Protein AF-X1MVY8-F1 (afdb_monomer_lite)

Radius of gyration: 21.18 Å; chains: 1; bounding box: 56×49×70 Å

Organism: NCBI:txid412755

pLDDT: mean 94.76, std 4.8, range [63.28, 98.88]

Structure (mmCIF, N/CA/C/O backbone):
data_AF-X1MVY8-F1
#
_entry.id   AF-X1MVY8-F1
#
loop_
_atom_site.group_PDB
_atom_site.id
_atom_site.type_symbol
_atom_site.label_atom_id
_atom_site.label_alt_id
_atom_site.label_comp_id
_atom_site.label_asym_id
_atom_site.label_entity_id
_atom_site.label_seq_id
_atom_site.pdbx_PDB_ins_code
_atom_site.Cartn_x
_atom_site.Cartn_y
_atom_site.Cartn_z
_atom_site.occupancy
_atom_site.B_iso_or_equiv
_atom_site.auth_seq_id
_atom_site.auth_comp_id
_atom_site.auth_asym_id
_atom_site.auth_atom_id
_atom_site.pdbx_PDB_model_num
ATOM 1 N N . MET A 1 1 ? 39.288 1.120 -44.118 1.00 63.28 1 MET A N 1
ATOM 2 C CA . MET A 1 1 ? 38.923 2.383 -43.425 1.00 63.28 1 MET A CA 1
ATOM 3 C C . MET A 1 1 ? 37.423 2.480 -43.155 1.00 63.28 1 MET A C 1
ATOM 5 O O . MET A 1 1 ? 37.073 2.696 -42.005 1.00 63.28 1 MET A O 1
ATOM 9 N N . ALA A 1 2 ? 36.549 2.245 -44.143 1.00 68.19 2 ALA A N 1
ATOM 10 C CA . ALA A 1 2 ? 35.089 2.309 -43.969 1.00 68.19 2 ALA A CA 1
ATOM 11 C C . ALA A 1 2 ? 34.528 1.384 -42.864 1.00 68.19 2 ALA A C 1
ATOM 13 O O . ALA A 1 2 ? 33.697 1.810 -42.072 1.00 68.19 2 ALA A O 1
ATOM 14 N N . GLU A 1 3 ? 35.033 0.155 -42.748 1.00 79.44 3 GLU A N 1
ATOM 15 C CA . GLU A 1 3 ? 34.597 -0.810 -41.724 1.00 79.44 3 GLU A CA 1
ATOM 16 C C . GLU A 1 3 ? 34.893 -0.341 -40.286 1.00 79.44 3 GLU A C 1
ATOM 18 O O . GLU A 1 3 ? 34.029 -0.411 -39.416 1.00 79.44 3 GLU A O 1
ATOM 23 N N . LYS A 1 4 ? 36.078 0.242 -40.047 1.00 82.25 4 LYS A N 1
ATOM 24 C CA . LYS A 1 4 ? 36.449 0.810 -38.737 1.00 82.25 4 LYS A CA 1
ATOM 25 C C . LYS A 1 4 ? 35.546 1.985 -38.343 1.00 82.25 4 LYS A C 1
ATOM 27 O O . LYS A 1 4 ? 35.210 2.125 -37.171 1.00 82.25 4 LYS A O 1
ATOM 32 N N . GLU A 1 5 ? 35.119 2.794 -39.312 1.00 87.50 5 GLU A N 1
ATOM 33 C CA . GLU A 1 5 ? 34.178 3.897 -39.083 1.00 87.50 5 GLU A CA 1
ATOM 34 C C . GLU A 1 5 ? 32.761 3.403 -38.766 1.00 87.50 5 GLU A C 1
ATOM 36 O O . GLU A 1 5 ? 32.104 3.954 -37.883 1.00 87.50 5 GLU A O 1
ATOM 41 N N . VAL A 1 6 ? 32.293 2.340 -39.427 1.00 93.31 6 VAL A N 1
ATOM 42 C CA . VAL A 1 6 ? 30.998 1.712 -39.110 1.00 93.31 6 VAL A CA 1
ATOM 43 C C . VAL A 1 6 ? 31.013 1.123 -37.700 1.00 93.31 6 VAL A C 1
ATOM 45 O O . VAL A 1 6 ? 30.098 1.393 -36.923 1.00 93.31 6 VAL A O 1
ATOM 48 N N . VAL A 1 7 ? 32.073 0.399 -37.327 1.00 94.56 7 VAL A N 1
ATOM 49 C CA . VAL A 1 7 ? 3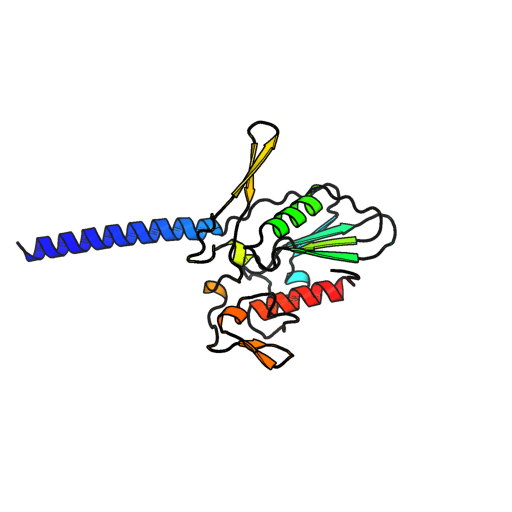2.232 -0.154 -35.971 1.00 94.56 7 VAL A CA 1
ATOM 50 C C . VAL A 1 7 ? 32.267 0.960 -34.923 1.00 94.56 7 VAL A C 1
ATOM 52 O O . VAL A 1 7 ? 31.547 0.888 -33.930 1.00 94.56 7 VAL A O 1
ATOM 55 N N . LYS A 1 8 ? 33.031 2.034 -35.159 1.00 95.31 8 LYS A N 1
ATOM 56 C CA . LYS A 1 8 ? 33.086 3.197 -34.260 1.00 95.31 8 LYS A CA 1
ATOM 57 C C . LYS A 1 8 ? 31.709 3.839 -34.068 1.00 95.31 8 LYS A C 1
ATOM 59 O O . LYS A 1 8 ? 31.321 4.112 -32.935 1.00 95.31 8 LYS A O 1
ATOM 64 N N . LYS A 1 9 ? 30.949 4.046 -35.150 1.00 95.94 9 LYS A N 1
ATOM 65 C CA . LYS A 1 9 ? 29.572 4.567 -35.083 1.00 95.94 9 LYS A CA 1
ATOM 66 C C . LYS A 1 9 ? 28.638 3.622 -34.327 1.00 95.94 9 LYS A C 1
ATOM 68 O O . LYS A 1 9 ? 27.846 4.092 -33.516 1.00 95.94 9 LYS A O 1
ATOM 73 N N . GLY A 1 10 ? 28.765 2.313 -34.544 1.00 97.62 10 GLY A N 1
ATOM 74 C CA . GLY A 1 10 ? 28.008 1.292 -33.818 1.00 97.62 10 GLY A CA 1
ATOM 75 C C . GLY A 1 10 ? 28.281 1.320 -32.313 1.00 97.62 10 GLY A C 1
ATOM 76 O O . GLY A 1 10 ? 27.343 1.321 -31.521 1.00 97.62 10 GLY A O 1
ATOM 77 N N . ILE A 1 11 ? 29.550 1.437 -31.913 1.00 97.75 11 ILE A N 1
ATOM 78 C CA . ILE A 1 11 ? 29.942 1.573 -30.502 1.00 97.75 11 ILE A CA 1
ATOM 79 C C . ILE A 1 11 ? 29.355 2.853 -29.899 1.00 97.75 11 ILE A C 1
ATOM 81 O O . ILE A 1 11 ? 28.779 2.802 -28.817 1.00 97.75 11 ILE A O 1
ATOM 85 N N . ILE A 1 12 ? 29.449 3.990 -30.596 1.00 97.94 12 ILE A N 1
ATOM 86 C CA . ILE A 1 12 ? 28.874 5.258 -30.119 1.00 97.94 12 ILE A CA 1
ATOM 87 C C . ILE A 1 12 ? 27.358 5.127 -29.929 1.00 97.94 12 ILE A C 1
ATOM 89 O O . ILE A 1 12 ? 26.843 5.509 -28.880 1.00 97.94 12 ILE A O 1
ATOM 93 N N . ALA A 1 13 ? 26.646 4.554 -30.903 1.00 97.94 13 ALA A N 1
ATOM 94 C CA . ALA A 1 13 ? 25.205 4.337 -30.804 1.00 97.94 13 ALA A CA 1
ATOM 95 C C . ALA A 1 13 ? 24.845 3.433 -29.614 1.00 97.94 13 ALA A C 1
ATOM 97 O O . ALA A 1 13 ? 23.948 3.766 -28.843 1.00 97.94 13 ALA A O 1
ATOM 98 N N . LEU A 1 14 ? 25.584 2.337 -29.414 1.00 98.06 14 LEU A N 1
ATOM 99 C CA . LEU A 1 14 ? 25.395 1.442 -28.274 1.00 98.06 14 LEU A CA 1
ATOM 100 C C . LEU A 1 14 ? 25.618 2.165 -26.939 1.00 98.06 14 LEU A C 1
ATOM 102 O O . LEU A 1 14 ? 24.797 2.036 -26.036 1.00 98.06 14 LEU A O 1
ATOM 106 N N . VAL A 1 15 ? 26.685 2.958 -26.818 1.00 98.25 15 VAL A N 1
ATOM 107 C CA . VAL A 1 15 ? 26.972 3.740 -25.604 1.00 98.25 15 VAL A CA 1
ATOM 108 C C . VAL A 1 15 ? 25.843 4.728 -25.306 1.00 98.25 15 VAL A C 1
ATOM 110 O O . VAL A 1 15 ? 25.414 4.827 -24.158 1.00 98.25 15 VAL A O 1
ATOM 113 N N . ILE A 1 16 ? 25.318 5.417 -26.323 1.00 98.25 16 ILE A N 1
ATOM 114 C CA . ILE A 1 16 ? 24.187 6.343 -26.161 1.00 98.25 16 ILE A CA 1
ATOM 115 C C . ILE A 1 16 ? 22.939 5.594 -25.682 1.00 98.25 16 ILE A C 1
ATOM 117 O O . ILE A 1 16 ? 22.298 6.022 -24.723 1.00 98.25 16 ILE A O 1
ATOM 121 N N . VAL A 1 17 ? 22.611 4.457 -26.301 1.00 98.25 17 VAL A N 1
ATOM 122 C CA . VAL A 1 17 ? 21.457 3.637 -25.905 1.00 98.25 17 VAL A CA 1
ATOM 123 C C . VAL A 1 17 ? 21.602 3.150 -24.462 1.00 98.25 17 VAL A C 1
ATOM 125 O O . VAL A 1 17 ? 20.671 3.296 -23.672 1.00 98.25 17 VAL A O 1
ATOM 128 N N . LEU A 1 18 ? 22.777 2.642 -24.080 1.00 98.19 18 LEU A N 1
ATOM 129 C CA . LEU A 1 18 ? 23.049 2.198 -22.712 1.00 98.19 18 LEU A CA 1
ATOM 130 C C . LEU A 1 18 ? 22.953 3.347 -21.704 1.00 98.19 18 LEU A C 1
ATOM 132 O O . LEU A 1 18 ? 22.413 3.152 -20.614 1.00 98.19 18 LEU A O 1
ATOM 136 N N . ALA A 1 19 ? 23.420 4.546 -22.059 1.00 97.69 19 ALA A N 1
ATOM 137 C CA . ALA A 1 19 ? 23.293 5.726 -21.211 1.00 97.69 19 ALA A CA 1
ATOM 138 C C . ALA A 1 19 ? 21.819 6.106 -20.991 1.00 97.69 19 ALA A C 1
ATOM 140 O O . ALA A 1 19 ? 21.405 6.321 -19.851 1.00 97.69 19 ALA A O 1
ATOM 141 N N . ILE A 1 20 ? 21.006 6.113 -22.053 1.00 97.56 20 ILE A N 1
ATOM 142 C CA . ILE A 1 20 ? 19.566 6.399 -21.968 1.00 97.56 20 ILE A CA 1
ATOM 143 C C . ILE A 1 20 ? 18.853 5.350 -21.106 1.00 97.56 20 ILE A C 1
ATOM 145 O O . ILE A 1 20 ? 18.106 5.716 -20.197 1.00 97.56 20 ILE A O 1
ATOM 149 N N . ILE A 1 21 ? 19.116 4.057 -21.333 1.00 96.94 21 ILE A N 1
ATOM 150 C CA . ILE A 1 21 ? 18.524 2.961 -20.547 1.00 96.94 21 ILE A CA 1
ATOM 151 C C . ILE A 1 21 ? 18.915 3.083 -19.073 1.00 96.94 21 ILE A C 1
ATOM 153 O O . ILE A 1 21 ? 18.067 2.923 -18.196 1.00 96.94 21 ILE A O 1
ATOM 157 N N . SER A 1 22 ? 20.177 3.404 -18.787 1.00 96.50 22 SER A N 1
ATOM 158 C CA . SER A 1 22 ? 20.671 3.555 -17.416 1.00 96.50 22 SER A CA 1
ATOM 159 C C . SER A 1 22 ? 19.986 4.721 -16.699 1.00 96.50 22 SER A C 1
ATOM 161 O O . SER A 1 22 ? 19.504 4.557 -15.579 1.00 96.50 22 SER A O 1
ATOM 163 N N . LEU A 1 23 ? 19.866 5.879 -17.356 1.00 95.50 23 LEU A N 1
ATOM 164 C CA . LEU A 1 23 ? 19.167 7.046 -16.809 1.00 95.50 23 LEU A CA 1
ATOM 165 C C . LEU A 1 23 ? 17.679 6.760 -16.565 1.00 95.50 23 LEU A C 1
ATOM 167 O O . LEU A 1 23 ? 17.164 7.065 -15.486 1.00 95.50 23 LEU A O 1
ATOM 171 N N . ALA A 1 24 ? 17.005 6.125 -17.527 1.00 91.50 24 ALA A N 1
ATOM 172 C CA . ALA A 1 24 ? 15.607 5.725 -17.393 1.00 91.50 24 ALA A CA 1
ATOM 173 C C . ALA A 1 24 ? 15.411 4.718 -16.247 1.00 91.50 24 ALA A C 1
ATOM 175 O O . ALA A 1 24 ? 14.478 4.855 -15.457 1.00 91.50 24 ALA A O 1
ATOM 176 N N . SER A 1 25 ? 16.330 3.760 -16.099 1.00 91.75 25 SER A N 1
ATOM 177 C CA . SER A 1 25 ? 16.299 2.758 -15.027 1.00 91.75 25 SER A CA 1
ATOM 178 C C . SER A 1 25 ? 16.479 3.397 -13.653 1.00 91.75 25 SER A C 1
ATOM 180 O O . SER A 1 25 ? 15.713 3.106 -12.740 1.00 91.75 25 SER A O 1
ATOM 182 N N . VAL A 1 26 ? 17.436 4.319 -13.495 1.00 93.25 26 VAL A N 1
ATOM 183 C CA . VAL A 1 26 ? 17.618 5.065 -12.237 1.00 93.25 26 VAL A CA 1
ATOM 184 C C . VAL A 1 26 ? 16.368 5.877 -11.904 1.00 93.25 26 VAL A C 1
ATOM 186 O O . VAL A 1 26 ? 15.923 5.884 -10.756 1.00 93.25 26 VAL A O 1
ATOM 189 N N . TYR A 1 27 ? 15.774 6.541 -12.896 1.00 88.94 27 TYR A N 1
ATOM 190 C CA . TYR A 1 27 ? 14.543 7.302 -12.707 1.00 88.94 27 TYR A CA 1
ATOM 191 C C . TYR A 1 27 ? 13.368 6.411 -12.280 1.00 88.94 27 TYR A C 1
ATOM 193 O O . TYR A 1 27 ? 12.656 6.752 -11.335 1.00 88.94 27 TYR A O 1
ATOM 201 N N . PHE A 1 28 ? 13.205 5.251 -12.919 1.00 88.38 28 PHE A N 1
ATOM 202 C CA . PHE A 1 28 ? 12.196 4.256 -12.564 1.00 88.38 28 PHE A CA 1
ATOM 203 C C . PHE A 1 28 ? 12.416 3.697 -11.152 1.00 88.38 28 PHE A C 1
ATOM 205 O O . PHE A 1 28 ? 11.506 3.715 -10.331 1.00 88.38 28 PHE A O 1
ATOM 212 N N . LEU A 1 29 ? 13.641 3.297 -10.801 1.00 90.31 29 LEU A N 1
ATOM 213 C CA . LEU A 1 29 ? 13.959 2.788 -9.462 1.00 90.31 29 LEU A CA 1
ATOM 214 C C . LEU A 1 29 ? 13.732 3.836 -8.368 1.00 90.31 29 LEU A C 1
ATOM 216 O O . LEU A 1 29 ? 13.266 3.502 -7.281 1.00 90.31 29 LEU A O 1
ATOM 220 N N . ARG A 1 30 ? 13.982 5.118 -8.658 1.00 91.25 30 ARG A N 1
ATOM 221 C CA . ARG A 1 30 ? 13.651 6.216 -7.740 1.00 91.25 30 ARG A CA 1
ATOM 222 C C . ARG A 1 30 ? 12.157 6.339 -7.483 1.00 91.25 30 ARG A C 1
ATOM 224 O O . ARG A 1 30 ? 11.799 6.979 -6.495 1.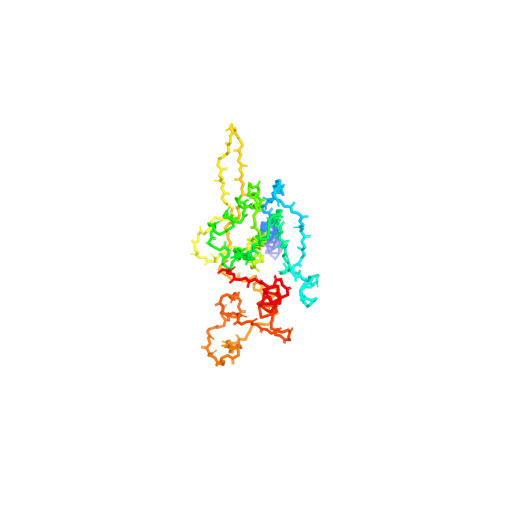00 91.25 30 ARG A O 1
ATOM 231 N N . GLN A 1 31 ? 11.276 5.769 -8.309 1.00 89.75 31 GLN A N 1
ATOM 232 C CA . GLN A 1 31 ? 9.836 5.746 -8.037 1.00 89.75 31 GLN A CA 1
ATOM 233 C C . GLN A 1 31 ? 9.478 4.905 -6.806 1.00 89.75 31 GLN A C 1
ATOM 235 O O . GLN A 1 31 ? 8.526 5.246 -6.115 1.00 89.75 31 GLN A O 1
ATOM 240 N N . ARG A 1 32 ? 10.330 3.939 -6.438 1.00 91.06 32 ARG A N 1
ATOM 241 C CA . ARG A 1 32 ? 10.190 3.107 -5.230 1.00 91.06 32 ARG A CA 1
ATOM 242 C C . ARG A 1 32 ? 10.392 3.856 -3.919 1.00 91.06 32 ARG A C 1
ATOM 244 O O . ARG A 1 32 ? 10.056 3.350 -2.860 1.00 91.06 32 ARG A O 1
ATOM 251 N N . ILE A 1 33 ? 10.955 5.065 -3.974 1.00 92.75 33 ILE A N 1
ATOM 252 C CA . ILE A 1 33 ? 11.070 5.911 -2.788 1.00 92.75 33 ILE A CA 1
ATOM 253 C C . ILE A 1 33 ? 9.668 6.382 -2.416 1.00 92.75 33 ILE A C 1
ATOM 255 O O . ILE A 1 33 ? 9.024 7.111 -3.187 1.00 92.75 33 ILE A O 1
ATOM 259 N N . GLU A 1 34 ? 9.242 5.965 -1.235 1.00 92.81 34 GLU A N 1
ATOM 260 C CA . GLU A 1 34 ? 7.955 6.274 -0.638 1.00 92.81 34 GLU A CA 1
ATOM 261 C C . GLU A 1 34 ? 7.920 7.696 -0.077 1.00 92.81 34 GLU A C 1
ATOM 263 O O . GLU A 1 34 ? 8.910 8.202 0.453 1.00 92.81 34 GLU A O 1
ATOM 268 N N . ALA A 1 35 ? 6.763 8.348 -0.200 1.00 91.50 35 ALA A N 1
ATOM 269 C CA . ALA A 1 35 ? 6.527 9.617 0.476 1.00 91.50 35 ALA A CA 1
ATOM 270 C C . ALA A 1 35 ? 6.418 9.363 1.989 1.00 91.50 35 ALA A C 1
ATOM 272 O O . ALA A 1 35 ? 5.656 8.474 2.373 1.00 91.50 35 ALA A O 1
ATOM 273 N N . PRO A 1 36 ? 7.145 10.103 2.842 1.00 91.12 36 PRO A N 1
ATOM 274 C CA . PRO A 1 36 ? 7.157 9.840 4.275 1.00 91.12 36 PRO A CA 1
ATOM 275 C C . PRO A 1 36 ? 5.769 10.049 4.887 1.00 91.12 36 PRO A C 1
ATOM 277 O O . PRO A 1 36 ? 5.065 10.997 4.527 1.00 91.12 36 PRO A O 1
ATOM 280 N N . ILE A 1 37 ? 5.411 9.171 5.823 1.00 96.44 37 ILE A N 1
ATOM 281 C CA . ILE A 1 37 ? 4.249 9.290 6.708 1.00 96.44 37 ILE A CA 1
ATOM 282 C C . ILE A 1 37 ? 4.811 9.381 8.123 1.00 96.44 37 ILE A C 1
ATOM 284 O O . ILE A 1 37 ? 5.580 8.510 8.531 1.00 96.44 37 ILE A O 1
ATOM 288 N N . VAL A 1 38 ? 4.488 10.455 8.835 1.00 95.94 38 VAL A N 1
ATOM 289 C CA . VAL A 1 38 ? 4.935 10.661 10.215 1.00 95.94 38 VAL A CA 1
ATOM 290 C C . VAL A 1 38 ? 3.909 10.032 11.155 1.00 95.94 38 VAL A C 1
ATOM 292 O O . VAL A 1 38 ? 2.710 10.126 10.926 1.00 95.94 38 VAL A O 1
ATOM 295 N N . SER A 1 39 ? 4.350 9.362 12.214 1.00 97.81 39 SER A N 1
ATOM 296 C CA . SER A 1 39 ? 3.416 8.859 13.224 1.00 97.81 39 SER A CA 1
ATOM 297 C C . SER A 1 39 ? 2.927 10.018 14.086 1.00 97.81 39 SER A C 1
ATOM 299 O O . SER A 1 39 ? 3.730 10.657 14.768 1.00 97.81 39 SER A O 1
ATOM 301 N N . GLY A 1 40 ? 1.626 10.295 14.036 1.00 98.00 40 GLY A N 1
ATOM 302 C CA . GLY A 1 40 ? 0.981 11.290 14.883 1.00 98.00 40 GLY A CA 1
ATOM 303 C C . GLY A 1 40 ? 0.823 10.834 16.336 1.00 98.00 40 GLY A C 1
ATOM 304 O O . GLY A 1 40 ? 1.067 9.668 16.657 1.00 98.00 40 GLY A O 1
ATOM 305 N N . PRO A 1 41 ? 0.362 11.730 17.226 1.00 97.62 41 PRO A N 1
ATOM 306 C CA . PRO A 1 41 ? 0.208 11.439 18.653 1.00 97.62 41 PRO A CA 1
ATOM 307 C C . PRO A 1 41 ? -0.826 10.345 18.959 1.00 97.62 41 PRO A C 1
ATOM 309 O O . PRO A 1 41 ? -0.748 9.728 20.015 1.00 97.62 41 PRO A O 1
ATOM 312 N N . GLY A 1 42 ? -1.787 10.097 18.063 1.00 98.19 42 GLY A N 1
ATOM 313 C CA . GLY A 1 42 ? -2.784 9.038 18.232 1.00 98.19 42 GLY A CA 1
ATOM 314 C C . GLY A 1 42 ? -2.331 7.650 17.776 1.00 98.19 42 GLY A C 1
ATOM 315 O O . GLY A 1 42 ? -3.071 6.694 17.988 1.00 98.19 42 GLY A O 1
ATOM 316 N N . VAL A 1 43 ? -1.159 7.510 17.143 1.00 98.69 43 VAL A N 1
ATOM 317 C CA . VAL A 1 43 ? -0.655 6.206 16.681 1.00 98.69 43 VAL A CA 1
ATOM 318 C C . VAL A 1 43 ? -0.134 5.405 17.869 1.00 98.69 43 VAL A C 1
ATOM 320 O O . VAL A 1 43 ? 0.876 5.759 18.474 1.00 98.69 43 VAL A O 1
ATOM 323 N N . THR A 1 44 ? -0.791 4.288 18.171 1.00 98.50 44 THR A N 1
ATOM 324 C CA . THR A 1 44 ? -0.438 3.404 19.291 1.00 98.50 44 THR A CA 1
ATOM 325 C C . THR A 1 44 ? 0.433 2.230 18.854 1.00 98.50 44 THR A C 1
ATOM 327 O O . THR A 1 44 ? 1.268 1.750 19.620 1.00 98.50 44 THR A O 1
ATOM 330 N N . LYS A 1 45 ? 0.271 1.768 17.609 1.00 98.19 45 LYS A N 1
ATOM 331 C CA . LYS A 1 45 ? 1.023 0.641 17.045 1.00 98.19 45 LYS A CA 1
ATOM 332 C C . LYS A 1 45 ? 1.143 0.763 15.529 1.00 98.19 45 LYS A C 1
ATOM 334 O O . LYS A 1 45 ? 0.247 1.260 14.852 1.00 98.19 45 LYS A O 1
ATOM 339 N N . ILE A 1 46 ? 2.240 0.235 14.995 1.00 98.56 46 ILE A N 1
ATOM 340 C CA . ILE A 1 46 ? 2.417 -0.031 13.566 1.00 98.56 46 ILE A CA 1
ATOM 341 C C . ILE A 1 46 ? 2.739 -1.517 13.415 1.00 98.56 46 ILE A C 1
ATOM 343 O O . ILE A 1 46 ? 3.544 -2.058 14.172 1.00 98.56 46 ILE A O 1
ATOM 347 N N . SER A 1 47 ? 2.090 -2.179 12.465 1.00 98.25 47 SER A N 1
ATOM 348 C CA . SER A 1 47 ? 2.352 -3.574 12.089 1.00 98.25 47 SER A CA 1
ATOM 349 C C . SER A 1 47 ? 2.525 -3.692 10.576 1.00 98.25 47 SER A C 1
ATOM 351 O O . SER A 1 47 ? 2.330 -2.707 9.861 1.00 98.25 47 SER A O 1
ATOM 353 N N . MET A 1 48 ? 2.859 -4.880 10.082 1.00 98.56 48 MET A N 1
ATOM 354 C CA . MET A 1 48 ? 2.850 -5.171 8.648 1.00 98.56 48 MET A CA 1
ATOM 355 C C . MET A 1 48 ? 1.613 -5.989 8.284 1.00 98.56 48 MET A C 1
ATOM 357 O O . MET A 1 48 ? 1.133 -6.799 9.075 1.00 98.56 48 MET A O 1
ATOM 361 N N . LEU A 1 49 ? 1.109 -5.842 7.059 1.00 98.69 49 LEU A N 1
ATOM 362 C CA . LEU A 1 49 ? 0.003 -6.670 6.575 1.00 98.69 49 LEU A CA 1
ATOM 363 C C . LEU A 1 49 ? 0.373 -8.165 6.591 1.00 98.69 49 LEU A C 1
ATOM 365 O O . LEU A 1 49 ? -0.485 -9.020 6.822 1.00 98.69 49 LEU A O 1
ATOM 369 N N . SER A 1 50 ? 1.656 -8.492 6.419 1.00 98.69 50 SER A N 1
ATOM 370 C CA . SER A 1 50 ? 2.163 -9.856 6.569 1.00 98.69 50 SER A CA 1
ATOM 371 C C . SER A 1 50 ? 2.017 -10.461 7.974 1.00 98.69 50 SER A C 1
ATOM 373 O O . SER A 1 50 ? 2.050 -11.687 8.087 1.00 98.69 50 SER A O 1
ATOM 375 N N . ASP A 1 51 ? 1.744 -9.667 9.017 1.00 98.62 51 ASP A N 1
ATOM 376 C CA . ASP A 1 51 ? 1.396 -10.172 10.358 1.00 98.62 51 ASP A CA 1
ATOM 377 C C . ASP A 1 51 ? -0.001 -10.843 10.388 1.00 98.62 51 ASP A C 1
ATOM 379 O O . ASP A 1 51 ? -0.339 -11.601 11.309 1.00 98.62 51 ASP A O 1
ATOM 383 N N . TYR A 1 52 ? -0.817 -10.592 9.358 1.00 98.56 52 TYR A N 1
ATOM 384 C CA . TYR A 1 52 ? -2.143 -11.184 9.146 1.00 98.56 52 TYR A CA 1
ATOM 385 C C . TYR A 1 52 ? -2.123 -12.305 8.109 1.00 98.56 52 TYR A C 1
ATOM 387 O O . TYR A 1 52 ? -2.943 -13.222 8.174 1.00 98.56 52 TYR A O 1
ATOM 395 N N . PHE A 1 53 ? -1.178 -12.257 7.171 1.00 98.50 53 PHE A N 1
ATOM 396 C CA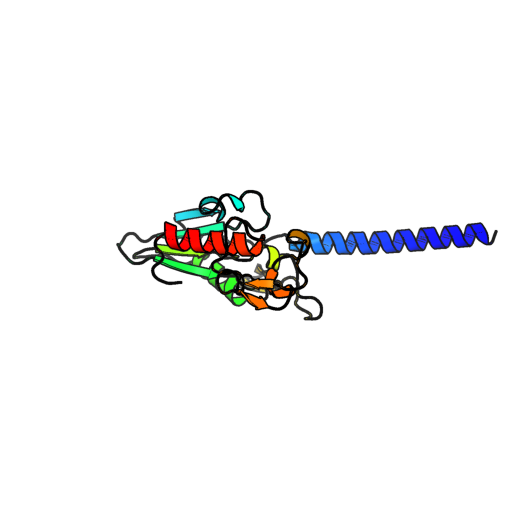 . PHE A 1 53 ? -0.964 -13.309 6.190 1.00 98.50 53 PHE A CA 1
ATOM 397 C C . PHE A 1 53 ? 0.513 -13.408 5.794 1.00 98.50 53 PHE A C 1
ATOM 399 O O . PHE A 1 53 ? 1.022 -12.627 4.988 1.00 98.50 53 PHE A O 1
ATOM 406 N N . GLU A 1 54 ? 1.188 -14.439 6.306 1.00 97.94 54 GLU A N 1
ATOM 407 C CA . GLU A 1 54 ? 2.630 -14.643 6.118 1.00 97.94 54 GLU A CA 1
ATOM 408 C C . GLU A 1 54 ? 3.046 -14.752 4.641 1.00 97.94 54 GLU A C 1
ATOM 410 O O . GLU A 1 54 ? 4.175 -14.417 4.291 1.00 97.94 54 GLU A O 1
ATOM 415 N N . GLY A 1 55 ? 2.129 -15.126 3.741 1.00 97.25 55 GLY A N 1
ATOM 416 C CA . GLY A 1 55 ? 2.395 -15.206 2.302 1.00 97.25 55 GLY A CA 1
ATOM 417 C C . GLY A 1 55 ? 2.775 -13.879 1.628 1.00 97.25 55 GLY A C 1
ATOM 418 O O . GLY A 1 55 ? 3.164 -13.903 0.459 1.00 97.25 55 GLY A O 1
ATOM 419 N N . LEU A 1 56 ? 2.673 -12.745 2.333 1.00 98.06 56 LEU A N 1
ATOM 420 C CA . LEU A 1 56 ? 3.163 -11.434 1.885 1.00 98.06 56 LEU A CA 1
ATOM 421 C C . LEU A 1 56 ? 4.563 -11.096 2.413 1.00 98.06 56 LEU A C 1
ATOM 423 O O . LEU A 1 56 ? 5.207 -10.192 1.880 1.00 98.06 56 LEU A O 1
ATOM 427 N N . LYS A 1 57 ? 5.055 -11.803 3.434 1.00 97.94 57 LYS A N 1
ATOM 428 C CA . LYS A 1 57 ? 6.300 -11.465 4.126 1.00 97.94 57 LYS A CA 1
ATOM 429 C C . LYS A 1 57 ? 7.492 -11.498 3.171 1.00 97.94 57 LYS A C 1
ATOM 431 O O . LYS A 1 57 ? 7.679 -12.446 2.412 1.00 97.94 57 LYS A O 1
ATOM 436 N N . GLY A 1 58 ? 8.302 -10.442 3.203 1.00 95.31 58 GLY A N 1
ATOM 437 C CA . GLY A 1 58 ? 9.470 -10.293 2.325 1.00 95.31 58 GLY A CA 1
ATOM 438 C C . GLY A 1 58 ? 9.135 -9.963 0.865 1.00 95.31 58 GLY A C 1
ATOM 439 O O . GLY A 1 58 ? 10.047 -9.775 0.059 1.00 95.31 58 GLY A O 1
ATOM 440 N N . SER A 1 59 ? 7.853 -9.855 0.508 1.00 95.12 59 SER A N 1
ATOM 441 C CA . SER A 1 59 ? 7.436 -9.354 -0.799 1.00 95.12 59 SER A CA 1
ATOM 442 C C . SER A 1 59 ? 7.398 -7.822 -0.817 1.00 95.12 59 SER A C 1
ATOM 444 O O . SER A 1 59 ? 7.254 -7.169 0.213 1.00 95.12 59 SER A O 1
ATOM 446 N N . ARG A 1 60 ? 7.466 -7.226 -2.013 1.00 94.44 60 ARG A N 1
ATOM 447 C CA . ARG A 1 60 ? 7.344 -5.764 -2.185 1.00 94.44 60 ARG A CA 1
ATOM 448 C C . ARG A 1 60 ? 5.923 -5.233 -1.970 1.00 94.44 60 ARG A C 1
ATOM 450 O O . ARG A 1 60 ? 5.749 -4.023 -1.877 1.00 94.44 60 ARG A O 1
ATOM 457 N N . VAL A 1 61 ? 4.919 -6.112 -1.946 1.00 95.88 61 VAL A N 1
ATOM 458 C CA . VAL A 1 61 ? 3.509 -5.722 -1.767 1.00 95.88 61 VAL A CA 1
ATOM 459 C C . VAL A 1 61 ? 3.104 -5.649 -0.300 1.00 95.88 61 VAL A C 1
ATOM 461 O O . VAL A 1 61 ? 2.009 -5.180 -0.010 1.00 95.88 61 VAL A O 1
ATOM 464 N N . ASP A 1 62 ? 3.970 -6.099 0.609 1.00 97.75 62 ASP A N 1
ATOM 465 C CA . ASP A 1 62 ? 3.744 -5.962 2.040 1.00 97.75 62 ASP A CA 1
ATOM 466 C C . ASP A 1 62 ? 3.749 -4.481 2.440 1.00 97.75 62 ASP A C 1
ATOM 468 O O . ASP A 1 62 ? 4.601 -3.702 1.999 1.00 97.75 62 ASP A O 1
ATOM 472 N N . THR A 1 63 ? 2.775 -4.086 3.251 1.00 97.75 63 THR A N 1
ATOM 473 C CA . THR A 1 63 ? 2.506 -2.682 3.579 1.00 97.75 63 THR A CA 1
ATOM 474 C C . THR A 1 63 ? 2.273 -2.507 5.066 1.00 97.75 63 THR A C 1
ATOM 476 O O . THR A 1 63 ? 1.786 -3.408 5.746 1.00 97.75 63 THR A O 1
ATOM 479 N N . GLU A 1 64 ? 2.597 -1.318 5.552 1.00 98.38 64 GLU A N 1
ATOM 480 C CA . GLU A 1 64 ? 2.350 -0.898 6.919 1.00 98.38 64 GLU A CA 1
ATOM 481 C C . GLU A 1 64 ? 0.843 -0.807 7.208 1.00 98.38 64 GLU A C 1
ATOM 483 O O . GLU A 1 64 ? 0.050 -0.394 6.354 1.00 98.38 64 GLU A O 1
ATOM 488 N N . VAL A 1 65 ? 0.471 -1.152 8.438 1.00 98.81 65 VAL A N 1
ATOM 489 C CA . VAL A 1 65 ? -0.866 -0.998 9.019 1.00 98.81 65 VAL A CA 1
ATOM 490 C C . VAL A 1 65 ? -0.713 -0.216 10.320 1.00 98.81 65 VAL A C 1
ATOM 492 O O . VAL A 1 65 ? 0.012 -0.645 11.221 1.00 98.81 65 VAL A O 1
ATOM 495 N N . TYR A 1 66 ? -1.375 0.931 10.415 1.00 98.88 66 TYR A N 1
ATOM 496 C CA . TYR A 1 66 ? -1.318 1.832 11.564 1.00 98.88 66 TYR A CA 1
ATOM 497 C C . TYR A 1 66 ? -2.552 1.636 12.439 1.00 98.88 66 TYR A C 1
ATOM 499 O O . TYR A 1 66 ? -3.659 1.517 11.922 1.00 98.88 66 TYR A O 1
ATOM 507 N N . PHE A 1 67 ? -2.363 1.645 13.754 1.00 98.88 67 PHE A N 1
ATOM 508 C CA . PHE A 1 67 ? -3.434 1.533 14.739 1.00 98.88 67 PHE A CA 1
ATOM 509 C C . PHE A 1 67 ? -3.465 2.797 15.582 1.00 98.88 67 PHE A C 1
ATOM 511 O O . PHE A 1 67 ? -2.428 3.250 16.073 1.00 98.88 67 PHE A O 1
ATOM 518 N N . LEU A 1 68 ? -4.661 3.351 15.733 1.00 98.75 68 LEU A N 1
ATOM 519 C CA . LEU A 1 68 ? -4.974 4.426 16.654 1.00 98.75 68 LEU A CA 1
ATOM 520 C C . LEU A 1 68 ? -6.101 3.926 17.558 1.00 98.75 68 LEU A C 1
ATOM 522 O O . LEU A 1 68 ? -7.161 3.537 17.068 1.00 98.75 68 LEU A O 1
ATOM 526 N N . GLU A 1 69 ? -5.871 3.903 18.866 1.00 98.38 69 GLU A N 1
ATOM 527 C CA . GLU A 1 69 ? -6.801 3.316 19.836 1.00 98.38 69 GLU A CA 1
ATOM 528 C C . GLU A 1 69 ? -7.190 4.362 20.878 1.00 98.38 69 GLU A C 1
ATOM 530 O O . GLU A 1 69 ? -6.332 5.080 21.390 1.00 98.38 69 GLU A O 1
ATOM 535 N N . GLY A 1 70 ? -8.491 4.470 21.146 1.00 98.12 70 GLY A N 1
ATOM 536 C CA . GLY A 1 70 ? -9.022 5.331 22.194 1.00 98.12 70 GLY A CA 1
ATOM 537 C C . GLY A 1 70 ? -9.068 4.644 23.553 1.00 98.12 70 GLY A C 1
ATOM 538 O O . GLY A 1 70 ? -8.997 3.421 23.655 1.00 98.12 70 GLY A O 1
ATOM 539 N N . GLU A 1 71 ? -9.213 5.444 24.608 1.00 97.44 71 GLU A N 1
ATOM 540 C CA . GLU A 1 71 ? -9.316 4.945 25.985 1.00 97.44 71 GLU A CA 1
ATOM 541 C C . GLU A 1 71 ? -10.711 4.378 26.300 1.00 97.44 71 GLU A C 1
ATOM 543 O O . GLU A 1 71 ? -10.859 3.522 27.172 1.00 97.44 71 GLU A O 1
ATOM 548 N N . GLU A 1 72 ? -11.746 4.845 25.594 1.00 98.38 72 GLU A N 1
ATOM 549 C CA . GLU A 1 72 ? -13.130 4.406 25.780 1.00 98.38 72 GLU A CA 1
ATOM 550 C C . GLU A 1 72 ? -13.489 3.232 24.840 1.00 98.38 72 GLU A C 1
ATOM 552 O O . GLU A 1 72 ? -13.004 3.163 23.704 1.00 98.38 72 GLU A O 1
ATOM 557 N N . PRO A 1 73 ? -14.377 2.308 25.254 1.00 97.88 73 PRO A N 1
ATOM 558 C CA . PRO A 1 73 ? -14.859 1.251 24.370 1.00 97.88 73 PRO A CA 1
ATOM 559 C C . PRO A 1 73 ? -15.659 1.828 23.191 1.00 97.88 73 PRO A C 1
ATOM 561 O O . PRO A 1 73 ? -16.421 2.782 23.341 1.00 97.88 73 PRO A O 1
ATOM 564 N N . GLY A 1 74 ? -15.522 1.217 22.015 1.00 98.00 74 GLY A N 1
ATOM 565 C CA . GLY A 1 74 ? -16.201 1.629 20.786 1.00 98.00 74 GLY A CA 1
ATOM 566 C C . GLY A 1 74 ? -15.924 0.664 19.633 1.00 98.00 74 GLY A C 1
ATOM 567 O O . GLY A 1 74 ? -15.256 -0.350 19.827 1.00 98.00 74 GLY A O 1
ATOM 568 N N . GLY A 1 75 ? -16.445 0.981 18.447 1.00 98.25 75 GLY A N 1
ATOM 569 C CA . GLY A 1 75 ? -16.251 0.164 17.245 1.00 98.25 75 GLY A CA 1
ATOM 570 C C . GLY A 1 75 ? -14.861 0.305 16.620 1.00 98.25 75 GLY A C 1
ATOM 571 O O . GLY A 1 75 ? -14.094 1.215 16.948 1.00 98.25 75 GLY A O 1
ATOM 572 N N . THR A 1 76 ? -14.559 -0.591 15.687 1.00 98.75 76 THR A N 1
ATOM 573 C CA . THR A 1 76 ? -13.329 -0.620 14.895 1.00 98.75 76 THR A CA 1
ATOM 574 C C . THR A 1 76 ? -13.619 -0.171 13.465 1.00 98.75 76 THR A C 1
ATOM 576 O O . THR A 1 76 ? -14.330 -0.848 12.722 1.00 98.75 76 THR A O 1
ATOM 579 N N . MET A 1 77 ? -13.030 0.952 13.056 1.00 98.62 77 MET A N 1
ATOM 580 C CA . MET A 1 77 ? -13.069 1.438 11.676 1.00 98.62 77 MET A CA 1
ATOM 581 C C . MET A 1 77 ? -11.762 1.107 10.953 1.00 98.62 77 MET A C 1
ATOM 583 O O . MET A 1 77 ? -10.681 1.386 11.470 1.00 98.62 77 MET A O 1
ATOM 587 N N . LEU A 1 78 ? -11.853 0.572 9.736 1.00 98.75 78 LEU A N 1
ATOM 588 C CA . LEU A 1 78 ? -10.726 0.432 8.817 1.00 98.75 78 LEU A CA 1
ATOM 589 C C . LEU A 1 78 ? -10.769 1.539 7.763 1.00 98.75 78 LEU A C 1
ATOM 591 O O . LEU A 1 78 ? -11.703 1.625 6.985 1.00 98.75 78 LEU A O 1
ATOM 595 N N . LEU A 1 79 ? -9.709 2.331 7.666 1.00 98.50 79 LEU A N 1
ATOM 596 C CA . LEU A 1 79 ? -9.469 3.232 6.548 1.00 98.50 79 LEU A CA 1
ATOM 597 C C . LEU A 1 79 ? -8.489 2.565 5.568 1.00 98.50 79 LEU A C 1
ATOM 599 O O . LEU A 1 79 ? -7.269 2.594 5.764 1.00 98.50 79 LEU A O 1
ATOM 603 N N . LEU A 1 80 ? -9.032 1.934 4.521 1.00 98.38 80 LEU A N 1
ATOM 604 C CA . LEU A 1 80 ? -8.259 1.276 3.463 1.00 98.38 80 LEU A CA 1
ATOM 605 C C . LEU A 1 80 ? -7.985 2.251 2.309 1.00 98.38 80 LEU A C 1
ATOM 607 O O . LEU A 1 80 ? -8.852 2.520 1.480 1.00 98.38 80 LEU A O 1
ATOM 611 N N . CYS A 1 81 ? -6.757 2.752 2.225 1.00 98.19 81 CYS A N 1
ATOM 612 C CA . CYS A 1 81 ? -6.352 3.738 1.227 1.00 98.19 81 CYS A CA 1
ATOM 613 C C . CYS A 1 81 ? -5.395 3.154 0.186 1.00 98.19 81 CYS A C 1
ATOM 615 O O . CYS A 1 81 ? -4.694 2.168 0.418 1.00 98.19 81 CYS A O 1
ATOM 617 N N . GLY A 1 82 ? -5.324 3.791 -0.986 1.00 96.62 82 GLY A N 1
ATOM 618 C CA . GLY A 1 82 ? -4.392 3.387 -2.034 1.00 96.62 82 GLY A CA 1
ATOM 619 C C . GLY A 1 82 ? -4.747 2.068 -2.717 1.00 96.62 82 GLY A C 1
ATOM 620 O O . GLY A 1 82 ? -3.840 1.369 -3.170 1.00 96.62 82 GLY A O 1
ATOM 621 N N . THR A 1 83 ? -6.037 1.727 -2.806 1.00 97.44 83 THR A N 1
ATOM 622 C CA . THR A 1 83 ? -6.520 0.632 -3.666 1.00 97.44 83 THR A CA 1
ATOM 623 C C . THR A 1 83 ? -6.124 0.879 -5.119 1.00 97.44 83 THR A C 1
ATOM 625 O O . THR A 1 83 ? -5.595 -0.016 -5.777 1.00 97.44 83 THR A O 1
ATOM 628 N N . HIS A 1 84 ? -6.286 2.118 -5.592 1.00 96.75 84 HIS A N 1
ATOM 629 C CA . HIS A 1 84 ? -5.694 2.594 -6.836 1.00 96.75 84 HIS A CA 1
ATOM 630 C C . HIS A 1 84 ? -4.742 3.764 -6.545 1.00 96.75 84 HIS A C 1
ATOM 632 O O . HIS A 1 84 ? -5.181 4.884 -6.304 1.00 96.75 84 HIS A O 1
ATOM 638 N N . PRO A 1 85 ? -3.424 3.551 -6.612 1.00 95.69 85 PRO A N 1
ATOM 639 C CA . PRO A 1 85 ? -2.428 4.605 -6.400 1.00 95.69 85 PRO A CA 1
ATOM 640 C C . PRO A 1 85 ? -2.506 5.830 -7.329 1.00 95.69 85 PRO A C 1
ATOM 642 O O . PRO A 1 85 ? -1.874 6.848 -7.050 1.00 95.69 85 PRO A O 1
ATOM 645 N N . CYS A 1 86 ? -3.258 5.761 -8.432 1.00 95.00 86 CYS A N 1
ATOM 646 C CA . CYS A 1 86 ? -3.564 6.916 -9.285 1.00 95.00 86 CYS A CA 1
ATOM 647 C C . CYS A 1 86 ? -4.666 7.845 -8.728 1.00 95.00 86 CYS A C 1
ATOM 649 O O . CYS A 1 86 ? -4.998 8.833 -9.378 1.00 95.00 86 CYS A O 1
ATOM 651 N N . GLU A 1 87 ? -5.259 7.516 -7.578 1.00 95.12 87 GLU A N 1
ATOM 652 C CA . GLU A 1 87 ? -6.281 8.296 -6.865 1.00 95.12 87 GLU A CA 1
ATOM 653 C C . GLU A 1 87 ? -5.611 8.918 -5.613 1.00 95.12 87 GLU A C 1
ATOM 655 O O . GLU A 1 87 ? -5.557 8.291 -4.547 1.00 95.12 87 GLU A O 1
ATOM 660 N N . PRO A 1 88 ? -4.961 10.097 -5.753 1.00 91.81 88 PRO A N 1
ATOM 661 C CA . PRO A 1 88 ? -3.990 10.606 -4.777 1.00 91.81 88 PRO A CA 1
ATOM 662 C C . PRO A 1 88 ? -4.625 11.127 -3.483 1.00 91.81 88 PRO A C 1
ATOM 664 O O . PRO A 1 88 ? -3.949 11.219 -2.460 1.00 91.81 88 PRO A O 1
ATOM 667 N N . ASP A 1 89 ? -5.908 11.468 -3.526 1.00 94.62 89 ASP A N 1
ATOM 668 C CA . ASP A 1 89 ? -6.723 11.873 -2.385 1.00 94.62 89 ASP A CA 1
ATOM 669 C C . ASP A 1 89 ? -6.742 10.799 -1.294 1.00 94.62 89 ASP A C 1
ATOM 671 O O . ASP A 1 89 ? -6.577 11.126 -0.122 1.00 94.62 89 ASP A O 1
ATOM 675 N N . THR A 1 90 ? -6.815 9.520 -1.668 1.00 94.50 90 THR A N 1
ATOM 676 C CA . THR A 1 90 ? -6.846 8.419 -0.695 1.00 94.50 90 THR A CA 1
ATOM 677 C C . THR A 1 90 ? -5.572 8.342 0.156 1.00 94.50 90 THR A C 1
ATOM 679 O O . THR A 1 90 ? -5.657 8.187 1.375 1.00 94.50 90 THR A O 1
ATOM 682 N N . LEU A 1 91 ? -4.384 8.509 -0.445 1.00 95.88 91 LEU A N 1
ATOM 683 C CA . LEU A 1 91 ? -3.117 8.554 0.298 1.00 95.88 91 LEU A CA 1
ATOM 684 C C . LEU A 1 91 ? -3.066 9.765 1.231 1.00 95.88 91 LEU A C 1
ATOM 686 O O . LEU A 1 91 ? -2.600 9.650 2.364 1.00 95.88 91 LEU A O 1
ATOM 690 N N . LEU A 1 92 ? -3.536 10.922 0.759 1.00 96.25 92 LEU A N 1
ATOM 691 C CA . LEU A 1 92 ? -3.568 12.145 1.558 1.00 96.25 92 LEU A CA 1
ATOM 692 C C . LEU A 1 92 ? -4.516 12.009 2.751 1.00 96.25 92 LEU A C 1
ATOM 694 O O . LEU A 1 92 ? -4.152 12.424 3.847 1.00 96.25 92 LEU A O 1
ATOM 698 N N . SER A 1 93 ? -5.678 11.376 2.578 1.00 96.94 93 SER A N 1
ATOM 699 C CA . SER A 1 93 ? -6.586 11.074 3.686 1.00 96.94 93 SER A CA 1
ATOM 700 C C . SER A 1 93 ? -5.905 10.195 4.731 1.00 96.94 93 SER A C 1
ATOM 702 O O . SER A 1 93 ? -5.891 10.563 5.903 1.00 96.94 93 SER A O 1
ATOM 704 N N . ALA A 1 94 ? -5.267 9.090 4.328 1.00 98.12 94 ALA A N 1
ATOM 705 C CA . ALA A 1 94 ? -4.540 8.238 5.271 1.00 98.12 94 ALA A CA 1
ATOM 706 C C . ALA A 1 94 ? -3.467 9.017 6.041 1.00 98.12 94 ALA A C 1
ATOM 708 O O . ALA A 1 94 ? -3.379 8.907 7.259 1.00 98.12 94 ALA A O 1
ATOM 709 N N . VAL A 1 95 ? -2.692 9.844 5.338 1.00 97.81 95 VAL A N 1
ATOM 710 C CA . VAL A 1 95 ? -1.672 10.714 5.934 1.00 97.81 95 VAL A CA 1
ATOM 711 C C . VAL A 1 95 ? -2.282 11.672 6.954 1.00 97.81 95 VAL A C 1
ATOM 713 O O . VAL A 1 95 ? -1.768 11.772 8.063 1.00 97.81 95 VAL A O 1
ATOM 716 N N . MET A 1 96 ? -3.389 12.339 6.619 1.00 96.94 96 MET A N 1
ATOM 717 C CA . MET A 1 96 ? -4.065 13.258 7.535 1.00 96.94 96 MET A CA 1
ATOM 718 C C . MET A 1 96 ? -4.499 12.560 8.826 1.00 96.94 96 MET A C 1
ATOM 720 O O . MET A 1 96 ? -4.247 13.094 9.906 1.00 96.94 96 MET A O 1
ATOM 724 N N . PHE A 1 97 ? -5.105 11.373 8.725 1.00 98.50 97 PHE A N 1
ATOM 725 C CA . PHE A 1 97 ? -5.530 10.605 9.895 1.00 98.50 97 PHE A CA 1
ATOM 726 C C . PHE A 1 97 ? -4.341 10.094 10.712 1.00 98.50 97 PHE A C 1
ATOM 728 O O . PHE A 1 97 ? -4.308 10.311 11.918 1.00 98.50 97 PHE A O 1
ATOM 735 N N . ILE A 1 98 ? -3.341 9.478 10.077 1.00 98.75 98 ILE A N 1
ATOM 736 C CA . ILE A 1 98 ? -2.172 8.924 10.779 1.00 98.75 98 ILE A CA 1
ATOM 737 C C . ILE A 1 98 ? -1.392 10.020 11.518 1.00 98.75 98 ILE A C 1
ATOM 739 O O . ILE A 1 98 ? -0.921 9.795 12.631 1.00 98.75 98 ILE A O 1
ATOM 743 N N . GLU A 1 99 ? -1.255 11.206 10.926 1.00 98.19 99 GLU A N 1
ATOM 744 C CA . GLU A 1 99 ? -0.426 12.277 11.492 1.00 98.19 99 GLU A CA 1
ATOM 745 C C . GLU A 1 99 ? -1.139 13.128 12.542 1.00 98.19 99 GLU A C 1
ATOM 747 O O . GLU A 1 99 ? -0.467 13.732 13.376 1.00 98.19 99 GLU A O 1
ATOM 752 N N . ASN A 1 100 ? -2.474 13.190 12.524 1.00 98.06 100 ASN A N 1
ATOM 753 C CA . ASN A 1 100 ? -3.209 14.184 13.313 1.00 98.06 100 ASN A CA 1
ATOM 754 C C . ASN A 1 100 ? -4.358 13.618 14.147 1.00 98.06 100 ASN A C 1
ATOM 756 O O . ASN A 1 100 ? -4.765 14.265 15.111 1.00 98.06 100 ASN A O 1
ATOM 760 N N . ALA A 1 101 ? -4.929 12.466 13.787 1.00 98.06 101 ALA A N 1
ATOM 761 C CA . ALA A 1 101 ? -6.100 11.969 14.495 1.00 98.06 101 ALA A CA 1
ATOM 762 C C . ALA A 1 101 ? -5.729 11.473 15.898 1.00 98.06 101 ALA A C 1
ATOM 764 O O . ALA A 1 101 ? -4.676 10.876 16.117 1.00 98.06 101 ALA A O 1
ATOM 765 N N . ILE A 1 102 ? -6.636 11.707 16.844 1.00 98.31 102 ILE A N 1
ATOM 766 C CA . ILE A 1 102 ? -6.606 11.145 18.192 1.00 98.31 102 ILE A CA 1
ATOM 767 C C . ILE A 1 102 ? -7.966 10.486 18.395 1.00 98.31 102 ILE A C 1
ATOM 769 O O . ILE A 1 102 ? -9.000 11.156 18.360 1.00 98.31 102 ILE A O 1
ATOM 773 N N . VAL A 1 103 ? -7.972 9.163 18.542 1.00 98.25 103 VAL A N 1
ATOM 774 C CA . VAL A 1 103 ? -9.202 8.394 18.748 1.00 98.25 103 VAL A CA 1
ATOM 775 C C . VAL A 1 103 ? -9.576 8.486 20.220 1.00 98.25 103 VAL A C 1
ATOM 777 O O . VAL A 1 103 ? -8.742 8.255 21.086 1.00 98.25 103 VAL A O 1
ATOM 780 N N . LYS A 1 104 ? -10.828 8.844 20.513 1.00 98.12 104 LYS A N 1
ATOM 781 C CA . LYS A 1 104 ? -11.331 8.899 21.892 1.00 98.12 104 LYS A CA 1
ATOM 782 C C . LYS A 1 104 ? -11.954 7.570 22.333 1.00 98.12 104 LYS A C 1
ATOM 784 O O . LYS A 1 104 ? -11.672 7.103 23.432 1.00 98.12 104 LYS A O 1
ATOM 789 N N . ALA A 1 105 ? -12.772 6.970 21.469 1.00 98.31 105 ALA A N 1
ATOM 790 C CA . ALA A 1 105 ? -13.479 5.720 21.723 1.00 98.31 105 ALA A CA 1
ATOM 791 C C . ALA A 1 105 ? -13.309 4.756 20.544 1.00 98.31 105 ALA A C 1
ATOM 793 O O . ALA A 1 105 ? -13.423 5.174 19.390 1.00 98.31 105 ALA A O 1
ATOM 794 N N . GLY A 1 106 ? -13.078 3.476 20.833 1.00 98.50 106 GLY A N 1
ATOM 795 C CA . GLY A 1 106 ? -12.883 2.447 19.814 1.00 98.50 106 GLY A CA 1
ATOM 796 C C . GLY A 1 106 ? -11.509 2.506 19.147 1.00 98.50 106 GLY A C 1
ATOM 797 O O . GLY A 1 106 ? -10.513 2.887 19.767 1.00 98.50 106 GLY A O 1
ATOM 798 N N . ARG A 1 107 ? -11.442 2.071 17.885 1.00 98.56 107 ARG A N 1
ATOM 799 C CA . ARG A 1 107 ? -10.182 1.869 17.155 1.00 98.56 107 ARG A CA 1
ATOM 800 C C . ARG A 1 107 ? -10.296 2.371 15.719 1.00 98.56 107 ARG A C 1
ATOM 802 O O . ARG A 1 107 ? -11.287 2.113 15.041 1.00 98.56 107 ARG A O 1
ATOM 809 N N . LEU A 1 108 ? -9.253 3.037 15.238 1.00 98.75 108 LEU A N 1
ATOM 810 C CA . LEU A 1 108 ? -9.050 3.352 13.827 1.00 98.75 108 LEU A CA 1
ATOM 811 C C . LEU A 1 108 ? -7.814 2.601 13.328 1.00 98.75 108 LEU A C 1
ATOM 813 O O . LEU A 1 108 ? -6.705 2.804 13.819 1.00 98.75 108 LEU A O 1
ATOM 817 N N . ILE A 1 109 ? -8.013 1.752 12.328 1.00 98.88 109 ILE A N 1
ATOM 818 C CA . ILE A 1 109 ? -6.959 1.018 11.633 1.00 98.88 109 ILE A CA 1
ATOM 819 C C . ILE A 1 109 ? -6.772 1.677 10.273 1.00 98.88 109 ILE A C 1
ATOM 821 O O . ILE A 1 109 ? -7.737 1.840 9.537 1.00 98.88 109 ILE A O 1
ATOM 825 N N . VAL A 1 110 ? -5.550 2.060 9.913 1.00 98.88 110 VAL A N 1
ATOM 826 C CA . VAL A 1 110 ? -5.269 2.734 8.639 1.00 98.88 110 VAL A CA 1
ATOM 827 C C . VAL A 1 110 ? -4.248 1.942 7.839 1.00 98.88 110 VAL A C 1
ATOM 829 O O . VAL A 1 110 ? -3.133 1.696 8.298 1.00 98.88 110 VAL A O 1
ATOM 832 N N . VAL A 1 111 ? -4.606 1.598 6.603 1.00 98.75 111 VAL A N 1
ATOM 833 C CA . VAL A 1 111 ? -3.678 1.045 5.612 1.00 98.75 111 VAL A CA 1
ATOM 834 C C . VAL A 1 111 ? -3.466 2.112 4.539 1.00 98.75 111 VAL A C 1
ATOM 836 O O . VAL A 1 111 ? -4.321 2.274 3.669 1.00 98.75 111 VAL A O 1
ATOM 839 N N . PRO A 1 112 ? -2.357 2.874 4.565 1.00 98.19 112 PRO A N 1
ATOM 840 C CA . PRO A 1 112 ? -2.187 4.022 3.674 1.00 98.19 112 PRO A CA 1
ATOM 841 C C . PRO A 1 112 ? -1.960 3.627 2.210 1.00 98.19 112 PRO A C 1
ATOM 843 O O . PRO A 1 112 ? -2.222 4.415 1.300 1.00 98.19 112 PRO A O 1
ATOM 846 N N . ARG A 1 113 ? -1.414 2.428 1.975 1.00 97.25 113 ARG A N 1
ATOM 847 C CA . ARG A 1 113 ? -0.952 1.978 0.659 1.00 97.25 113 ARG A CA 1
ATOM 848 C C . ARG A 1 113 ? -1.332 0.522 0.401 1.00 97.25 113 ARG A C 1
ATOM 850 O O . ARG A 1 113 ? -0.460 -0.315 0.194 1.00 97.25 113 ARG A O 1
ATOM 857 N N . ALA A 1 114 ? -2.632 0.236 0.365 1.00 97.81 114 ALA A N 1
ATOM 858 C CA . ALA A 1 114 ? -3.165 -1.105 0.123 1.00 97.81 114 ALA A CA 1
ATOM 859 C C . ALA A 1 114 ? -2.506 -1.780 -1.089 1.00 97.81 114 ALA A C 1
ATOM 861 O O . ALA A 1 114 ? -2.038 -2.905 -0.985 1.00 97.81 114 ALA A O 1
ATOM 862 N N . GLN A 1 115 ? -2.369 -1.066 -2.210 1.00 96.81 115 GLN A N 1
ATOM 863 C CA . GLN A 1 115 ? -1.630 -1.526 -3.386 1.00 96.81 115 GLN A CA 1
ATOM 864 C C . GLN A 1 115 ? -0.285 -0.793 -3.527 1.00 96.81 115 GLN A C 1
ATOM 866 O O . GLN A 1 115 ? -0.031 -0.102 -4.516 1.00 96.81 115 GLN A O 1
ATOM 871 N N . LYS A 1 116 ? 0.592 -0.951 -2.527 1.00 96.38 116 LYS A N 1
ATOM 872 C CA . LYS A 1 116 ? 1.888 -0.262 -2.378 1.00 96.38 116 LYS A CA 1
ATOM 873 C C . LYS A 1 116 ? 2.700 -0.122 -3.666 1.00 96.38 116 LYS A C 1
ATOM 875 O O . LYS A 1 116 ? 3.144 0.973 -4.002 1.00 96.38 116 LYS A O 1
ATOM 880 N N . THR A 1 117 ? 2.852 -1.201 -4.424 1.00 95.88 117 THR A N 1
ATOM 881 C CA . THR A 1 117 ? 3.721 -1.217 -5.611 1.00 95.88 117 THR A CA 1
ATOM 882 C C . THR A 1 117 ? 3.139 -0.470 -6.808 1.00 95.88 117 THR A C 1
ATOM 884 O O . THR A 1 117 ? 3.870 -0.079 -7.714 1.00 95.88 117 THR A O 1
ATOM 887 N N . GLY A 1 118 ? 1.837 -0.166 -6.803 1.00 95.31 118 GLY A N 1
ATOM 888 C CA . GLY A 1 118 ? 1.260 0.729 -7.802 1.00 95.31 118 GLY A CA 1
ATOM 889 C C . GLY A 1 118 ? 1.726 2.185 -7.646 1.00 95.31 118 GLY A C 1
ATOM 890 O O . GLY A 1 118 ? 1.668 2.924 -8.621 1.00 95.31 118 GLY A O 1
ATOM 891 N N . TYR A 1 119 ? 2.252 2.606 -6.484 1.00 94.69 119 TYR A N 1
ATOM 892 C CA . TYR A 1 119 ? 2.892 3.927 -6.314 1.00 94.69 119 TYR A CA 1
ATOM 893 C C . TYR A 1 119 ? 4.303 4.009 -6.920 1.00 94.69 119 TYR A C 1
ATOM 895 O O . TYR A 1 119 ? 4.868 5.099 -7.022 1.00 94.69 119 TYR A O 1
ATOM 903 N N . GLU A 1 120 ? 4.884 2.873 -7.309 1.00 93.19 120 GLU A N 1
ATOM 904 C CA . GLU A 1 120 ? 6.253 2.776 -7.829 1.00 93.19 120 GLU A CA 1
ATOM 905 C C . GLU A 1 120 ? 6.314 2.915 -9.361 1.00 93.19 120 GLU A C 1
ATOM 907 O O . GLU A 1 120 ? 7.367 2.720 -9.966 1.00 93.19 120 GLU A O 1
ATOM 912 N N . GLN A 1 121 ? 5.182 3.237 -9.985 1.00 90.94 121 GLN A N 1
ATOM 913 C CA . GLN A 1 121 ? 5.020 3.457 -11.417 1.00 90.94 121 GL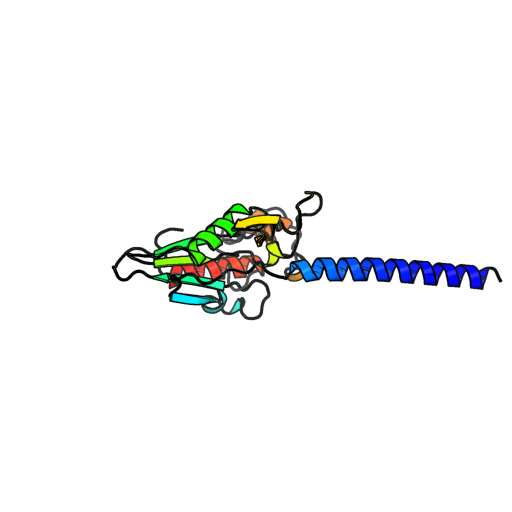N A CA 1
ATOM 914 C C . GLN A 1 121 ? 3.878 4.448 -11.671 1.00 90.94 121 GLN A C 1
ATOM 916 O O . GLN A 1 121 ? 2.967 4.580 -10.857 1.00 90.94 121 GLN A O 1
ATOM 921 N N . THR A 1 122 ? 3.874 5.093 -12.834 1.00 90.31 122 THR A N 1
ATOM 922 C CA . THR A 1 122 ? 2.725 5.858 -13.339 1.00 90.31 122 THR A CA 1
ATOM 923 C C . THR A 1 122 ? 2.063 5.121 -14.495 1.00 90.31 122 THR A C 1
ATOM 925 O O . THR A 1 122 ? 2.698 4.323 -15.185 1.00 90.31 122 THR A O 1
ATOM 928 N N . GLN A 1 123 ? 0.776 5.382 -14.728 1.00 87.38 123 GLN A N 1
ATOM 929 C CA . GLN A 1 123 ? 0.065 4.756 -15.840 1.00 87.38 123 GLN A CA 1
ATOM 930 C C . GLN A 1 123 ? 0.609 5.258 -17.197 1.00 87.38 123 GLN A C 1
ATOM 932 O O . GLN A 1 123 ? 0.554 6.467 -17.465 1.00 87.38 123 GLN A O 1
ATOM 937 N N . PRO A 1 124 ? 1.089 4.363 -18.086 1.00 84.38 124 PRO A N 1
ATOM 938 C CA . PRO A 1 124 ? 1.584 4.757 -19.402 1.00 84.38 124 PRO A CA 1
ATOM 939 C C . PRO A 1 124 ? 0.517 5.494 -20.219 1.00 84.38 124 PRO A C 1
ATOM 941 O O . PRO A 1 124 ? -0.654 5.119 -20.225 1.00 84.38 124 PRO A O 1
ATOM 944 N N . GLY A 1 125 ? 0.921 6.565 -20.906 1.00 87.19 125 GLY A N 1
ATOM 945 C CA . GLY A 1 125 ? 0.038 7.342 -21.785 1.00 87.19 125 GLY A CA 1
ATOM 946 C C . GLY A 1 125 ? -0.952 8.281 -21.083 1.00 87.19 125 GLY A C 1
ATOM 947 O O . GLY A 1 125 ? -1.670 9.002 -21.768 1.00 87.19 125 GLY A O 1
ATOM 948 N N . ARG A 1 126 ? -0.990 8.327 -19.742 1.00 87.12 126 ARG A N 1
ATOM 949 C CA . ARG A 1 126 ? -1.887 9.231 -18.989 1.00 87.12 126 ARG A CA 1
ATOM 950 C C . ARG A 1 126 ? -1.282 10.593 -18.648 1.00 87.12 126 ARG A C 1
ATOM 952 O O . ARG A 1 126 ? -2.007 11.478 -18.210 1.00 87.12 126 ARG A O 1
ATOM 959 N N . GLY A 1 127 ? 0.032 10.759 -18.808 1.00 88.50 127 GLY A N 1
ATOM 960 C CA . GLY A 1 127 ? 0.724 12.004 -18.455 1.00 88.50 127 GLY A CA 1
ATOM 961 C C . GLY A 1 127 ? 0.737 12.308 -16.952 1.00 88.50 127 GLY A C 1
ATOM 962 O O . GLY A 1 127 ? 0.911 13.462 -16.569 1.00 88.50 127 GLY A O 1
ATOM 963 N N . TYR A 1 128 ? 0.543 11.302 -16.091 1.00 90.94 128 TYR A N 1
ATOM 964 C CA . TYR A 1 128 ? 0.579 11.501 -14.644 1.00 90.94 128 TYR A CA 1
ATOM 965 C C . TYR A 1 128 ? 1.979 11.917 -14.180 1.00 90.94 128 TYR A C 1
ATOM 967 O O . TYR A 1 128 ? 2.965 11.276 -14.568 1.00 90.94 128 TYR A O 1
ATOM 975 N N . PRO A 1 129 ? 2.094 12.963 -13.339 1.00 90.75 129 PRO A N 1
ATOM 976 C CA . PRO A 1 129 ? 3.378 13.328 -12.770 1.00 90.75 129 PRO A CA 1
ATOM 977 C C . PRO A 1 129 ? 3.844 12.206 -11.828 1.00 90.75 129 PRO A C 1
ATOM 979 O O . PRO A 1 129 ? 3.032 11.647 -11.107 1.00 90.75 129 PRO A O 1
ATOM 982 N N . PRO A 1 130 ? 5.139 11.871 -11.752 1.00 87.50 130 PRO A N 1
ATOM 983 C CA . PRO A 1 130 ? 5.639 10.823 -10.845 1.00 87.50 130 PRO A CA 1
ATOM 984 C C . PRO A 1 130 ? 5.539 11.213 -9.361 1.00 87.50 130 PRO A C 1
ATOM 986 O O . PRO A 1 130 ? 5.669 10.364 -8.474 1.00 87.50 130 PRO A O 1
ATOM 989 N N . ARG A 1 131 ? 5.434 12.520 -9.093 1.00 91.69 131 ARG A N 1
ATOM 990 C CA . ARG A 1 131 ? 5.317 13.152 -7.782 1.00 91.69 131 ARG A CA 1
ATOM 991 C C . ARG A 1 131 ? 4.561 14.464 -7.926 1.00 91.69 131 ARG A C 1
ATOM 993 O O . ARG A 1 131 ? 4.754 15.169 -8.914 1.00 91.69 131 ARG A O 1
ATOM 1000 N N . PHE A 1 132 ? 3.791 14.821 -6.913 1.00 92.62 132 PHE A N 1
ATOM 1001 C CA . PHE A 1 132 ? 3.207 16.151 -6.763 1.00 92.62 132 PHE A CA 1
ATOM 1002 C C . PHE A 1 132 ? 3.627 16.749 -5.422 1.00 92.62 132 PHE A C 1
ATOM 1004 O O . PHE A 1 132 ? 4.046 16.020 -4.522 1.00 92.62 132 PHE A O 1
ATOM 1011 N N . HIS A 1 133 ? 3.557 18.074 -5.312 1.00 94.25 133 HIS A N 1
ATOM 1012 C CA . HIS A 1 133 ? 4.005 18.809 -4.133 1.00 94.25 133 HIS A CA 1
ATOM 1013 C C . HIS A 1 133 ? 2.843 19.600 -3.541 1.00 94.25 133 HIS A C 1
ATOM 1015 O O . HIS A 1 133 ? 2.061 20.196 -4.278 1.00 94.25 133 HIS A O 1
ATOM 1021 N N . ILE A 1 134 ? 2.755 19.610 -2.215 1.00 93.44 134 ILE A N 1
ATOM 1022 C CA . ILE A 1 134 ? 1.827 20.429 -1.444 1.00 93.44 134 ILE A CA 1
ATOM 1023 C C . ILE A 1 134 ? 2.664 21.392 -0.607 1.00 93.44 134 ILE A C 1
ATOM 1025 O O . ILE A 1 134 ? 3.537 20.963 0.156 1.00 93.44 134 ILE A O 1
ATOM 1029 N N . LYS A 1 135 ? 2.388 22.690 -0.750 1.00 94.38 135 LYS A N 1
ATOM 1030 C CA . LYS A 1 135 ? 3.018 23.731 0.062 1.00 94.38 135 LYS A CA 1
ATOM 1031 C C . LYS A 1 135 ? 2.620 23.561 1.530 1.00 94.38 135 LYS A C 1
ATOM 1033 O O . LYS A 1 135 ? 1.455 23.316 1.825 1.00 94.38 135 LYS A O 1
ATOM 1038 N N . GLN A 1 136 ? 3.599 23.665 2.416 1.00 89.81 136 GLN A N 1
ATOM 1039 C CA . GLN A 1 136 ? 3.429 23.692 3.868 1.00 89.81 136 GLN A CA 1
ATOM 1040 C C . GLN A 1 136 ? 3.803 25.089 4.394 1.00 89.81 136 GLN A C 1
ATOM 1042 O O . GLN A 1 136 ? 4.115 25.987 3.606 1.00 89.81 136 GLN A O 1
ATOM 1047 N N . ASP A 1 137 ? 3.776 25.279 5.712 1.0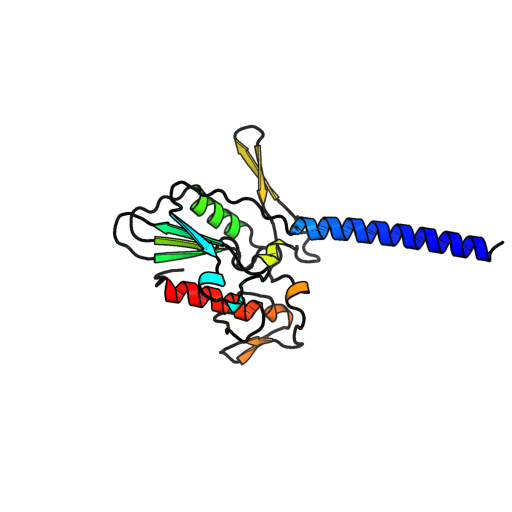0 89.38 137 ASP A N 1
ATOM 1048 C CA . ASP A 1 137 ? 4.152 26.551 6.332 1.00 89.38 137 ASP A CA 1
ATOM 1049 C C . ASP A 1 137 ? 5.579 26.988 5.962 1.00 89.38 137 ASP A C 1
ATOM 1051 O O . ASP A 1 137 ? 6.514 26.180 5.865 1.00 89.38 137 ASP A O 1
ATOM 1055 N N . GLY A 1 138 ? 5.740 28.299 5.766 1.00 87.62 138 GLY A N 1
ATOM 1056 C CA . GLY A 1 138 ? 6.976 28.905 5.274 1.00 87.62 138 GLY A CA 1
ATOM 1057 C C . GLY A 1 138 ? 7.292 28.499 3.829 1.00 87.62 138 GLY A C 1
ATOM 1058 O O . GLY A 1 138 ? 6.429 28.560 2.947 1.00 87.62 138 GLY A O 1
ATOM 1059 N N . ASP A 1 139 ? 8.543 28.087 3.607 1.00 88.62 139 ASP A N 1
ATOM 1060 C CA . ASP A 1 139 ? 9.065 27.625 2.312 1.00 88.62 139 ASP A CA 1
ATOM 1061 C C . ASP A 1 139 ? 9.110 26.090 2.197 1.00 88.62 139 ASP A C 1
ATOM 1063 O O . ASP A 1 139 ? 9.703 25.532 1.270 1.00 88.62 139 ASP A O 1
ATOM 1067 N N . ASN A 1 140 ? 8.477 25.380 3.135 1.00 90.81 140 ASN A N 1
ATOM 1068 C CA . ASN A 1 140 ? 8.475 23.924 3.143 1.00 90.81 140 ASN A CA 1
ATOM 1069 C C . ASN A 1 140 ? 7.541 23.357 2.065 1.00 90.81 140 ASN A C 1
ATOM 1071 O O . ASN A 1 140 ? 6.420 23.821 1.851 1.00 90.81 140 ASN A O 1
ATOM 1075 N N . MET A 1 141 ? 7.996 22.288 1.411 1.00 93.31 141 MET A N 1
ATOM 1076 C CA . MET A 1 141 ? 7.222 21.530 0.432 1.00 93.31 141 MET A CA 1
ATOM 1077 C C . MET A 1 141 ? 7.186 20.070 0.848 1.00 93.31 141 MET A C 1
ATOM 1079 O O . MET A 1 141 ? 8.228 19.437 1.024 1.00 93.31 141 MET A O 1
ATOM 1083 N N . ARG A 1 142 ? 5.982 19.511 0.938 1.00 93.81 142 ARG A N 1
ATOM 1084 C CA . ARG A 1 142 ? 5.804 18.071 1.072 1.00 93.81 142 ARG A CA 1
ATOM 1085 C C . ARG A 1 142 ? 5.512 17.475 -0.290 1.00 93.81 142 ARG A C 1
ATOM 1087 O O . ARG A 1 142 ? 4.798 18.076 -1.085 1.00 93.81 142 ARG A O 1
ATOM 1094 N N . TRP A 1 143 ? 6.062 16.303 -0.570 1.00 94.31 143 TRP A N 1
ATOM 1095 C CA . TRP A 1 143 ? 5.843 15.618 -1.835 1.00 94.31 143 TRP A CA 1
ATOM 1096 C C . TRP A 1 143 ? 5.148 14.279 -1.617 1.00 94.31 143 TRP A C 1
ATOM 1098 O O . TRP A 1 143 ? 5.363 13.610 -0.607 1.00 94.31 143 TRP A O 1
ATOM 1108 N N . PHE A 1 144 ? 4.348 13.884 -2.600 1.00 94.94 144 PHE A N 1
ATOM 1109 C CA . PHE A 1 144 ? 3.594 12.636 -2.615 1.00 94.94 144 PHE A CA 1
ATOM 1110 C C . PHE A 1 144 ? 3.682 11.973 -3.984 1.00 94.94 144 PHE A C 1
ATOM 1112 O O . PHE A 1 144 ? 4.087 12.598 -4.967 1.00 94.94 144 PHE A O 1
ATOM 1119 N N . ARG A 1 145 ? 3.320 10.691 -4.048 1.00 93.06 145 ARG A N 1
ATOM 1120 C CA . ARG A 1 145 ? 3.274 9.919 -5.291 1.00 93.06 145 ARG A CA 1
ATOM 1121 C C . ARG A 1 145 ? 1.903 10.003 -5.930 1.00 93.06 145 ARG A C 1
ATOM 1123 O O . ARG A 1 145 ? 0.900 9.830 -5.252 1.00 93.06 145 ARG A O 1
ATOM 1130 N N . MET A 1 146 ? 1.901 10.177 -7.244 1.00 92.50 146 MET A N 1
ATOM 1131 C CA . MET A 1 146 ? 0.786 9.783 -8.091 1.00 92.50 146 MET A CA 1
ATOM 1132 C C . MET A 1 146 ? 1.210 8.487 -8.777 1.00 92.50 146 MET A C 1
ATOM 1134 O O . MET A 1 146 ? 2.261 8.446 -9.416 1.00 92.50 146 MET A O 1
ATOM 1138 N N . GLY A 1 147 ? 0.449 7.423 -8.554 1.00 93.88 147 GLY A N 1
ATOM 1139 C CA . GLY A 1 147 ? 0.790 6.082 -9.002 1.00 93.88 147 GLY A CA 1
ATOM 1140 C C . GLY A 1 147 ? 0.018 5.627 -10.238 1.00 93.88 147 GLY A C 1
ATOM 1141 O O . GLY A 1 147 ? -0.547 6.414 -11.002 1.00 93.88 147 GLY A O 1
ATOM 1142 N N . ASN A 1 148 ? -0.008 4.315 -10.422 1.00 94.44 148 ASN A N 1
ATOM 1143 C CA . ASN A 1 148 ? -0.815 3.612 -11.406 1.00 94.44 148 ASN A CA 1
ATOM 1144 C C . ASN A 1 148 ? -2.063 3.010 -10.743 1.00 94.44 148 ASN A C 1
ATOM 1146 O O . ASN A 1 148 ? -2.107 2.800 -9.535 1.00 94.44 148 ASN A O 1
ATOM 1150 N N . ARG A 1 149 ? -3.082 2.690 -11.540 1.00 94.69 149 ARG A N 1
ATOM 1151 C CA . ARG A 1 149 ? -4.304 2.030 -11.068 1.00 94.69 149 ARG A CA 1
ATOM 1152 C C . ARG A 1 149 ? -4.038 0.636 -10.495 1.00 94.69 149 ARG A C 1
ATOM 1154 O O . ARG A 1 149 ? -4.742 0.199 -9.593 1.00 94.69 149 ARG A O 1
ATOM 1161 N N . THR A 1 150 ? -3.034 -0.057 -11.022 1.00 95.00 150 THR A N 1
ATOM 1162 C CA . THR A 1 150 ? -2.761 -1.472 -10.753 1.00 95.00 150 THR A CA 1
ATOM 1163 C C . THR A 1 150 ? -1.380 -1.693 -10.133 1.00 95.00 150 THR A C 1
ATOM 1165 O O . THR A 1 150 ? -0.502 -0.825 -10.183 1.00 95.00 150 THR A O 1
ATOM 1168 N N . MET A 1 151 ? -1.182 -2.892 -9.583 1.00 94.44 151 MET A N 1
ATOM 1169 C CA . MET A 1 151 ? 0.109 -3.410 -9.128 1.00 94.44 151 MET A CA 1
ATOM 1170 C C . MET A 1 151 ? 1.194 -3.299 -10.219 1.00 94.44 151 MET A C 1
ATOM 1172 O O . MET A 1 151 ? 0.894 -3.327 -11.416 1.00 94.44 151 MET A O 1
ATOM 1176 N N . ASP A 1 152 ? 2.462 -3.180 -9.804 1.00 92.25 152 ASP A N 1
ATOM 1177 C CA . ASP A 1 152 ? 3.625 -3.295 -10.699 1.00 92.25 152 ASP A CA 1
ATOM 1178 C C . ASP A 1 152 ? 3.605 -4.654 -11.422 1.00 92.25 152 ASP A C 1
ATOM 1180 O O . ASP A 1 152 ? 3.727 -5.714 -10.806 1.00 92.25 152 ASP A O 1
ATOM 1184 N N . ALA A 1 153 ? 3.435 -4.631 -12.746 1.00 88.94 153 ALA A N 1
ATOM 1185 C CA . ALA A 1 153 ? 3.362 -5.849 -13.548 1.00 88.94 153 ALA A CA 1
ATOM 1186 C C . ALA A 1 153 ? 4.677 -6.645 -13.497 1.00 88.94 153 ALA A C 1
ATOM 1188 O O . ALA A 1 153 ? 4.659 -7.872 -13.589 1.00 88.94 153 ALA A O 1
ATOM 1189 N N . ALA A 1 154 ? 5.816 -5.974 -13.280 1.00 89.06 154 ALA A N 1
ATOM 1190 C CA . ALA A 1 154 ? 7.126 -6.617 -13.256 1.00 89.06 154 ALA A CA 1
ATOM 1191 C C . ALA A 1 154 ? 7.303 -7.590 -12.078 1.00 89.06 154 ALA A C 1
ATOM 1193 O O . ALA A 1 154 ? 8.151 -8.475 -12.152 1.00 89.06 154 ALA A O 1
ATOM 1194 N N . ILE A 1 155 ? 6.517 -7.450 -11.002 1.00 90.81 155 ILE A N 1
ATOM 1195 C CA . ILE A 1 155 ? 6.581 -8.345 -9.833 1.00 90.81 155 ILE A CA 1
ATOM 1196 C C . ILE A 1 155 ? 5.488 -9.414 -9.808 1.00 90.81 155 ILE A C 1
ATOM 1198 O O . ILE A 1 155 ? 5.549 -10.315 -8.975 1.00 90.81 155 ILE A O 1
ATOM 1202 N N . SER A 1 156 ? 4.484 -9.302 -10.680 1.00 86.56 156 SER A N 1
ATOM 1203 C CA . SER A 1 156 ? 3.354 -10.238 -10.741 1.00 86.56 156 SER A CA 1
ATOM 1204 C C . SER A 1 156 ? 3.340 -11.090 -12.016 1.00 86.56 156 SER A C 1
ATOM 1206 O O . SER A 1 156 ? 2.493 -11.969 -12.150 1.00 86.56 156 SER A O 1
ATOM 1208 N N . TRP A 1 157 ? 4.270 -10.864 -12.943 1.00 85.38 157 TRP A N 1
ATOM 1209 C CA . TRP A 1 157 ? 4.434 -11.682 -14.144 1.00 85.38 157 TRP A CA 1
ATOM 1210 C C . TRP A 1 157 ? 4.829 -13.131 -13.785 1.00 85.38 157 TRP A C 1
ATOM 1212 O O . TRP A 1 157 ? 5.762 -13.288 -12.993 1.00 85.38 157 TRP A O 1
ATOM 1222 N N . PRO A 1 158 ? 4.253 -14.219 -14.350 1.00 87.06 158 PRO A N 1
ATOM 1223 C CA . PRO A 1 158 ? 3.013 -14.521 -15.071 1.00 87.06 158 PRO A CA 1
ATOM 1224 C C . PRO A 1 158 ? 1.655 -13.801 -14.969 1.00 87.06 158 PRO A C 1
ATOM 1226 O O . PRO A 1 158 ? 0.922 -14.101 -14.029 1.00 87.06 158 PRO A O 1
ATOM 1229 N N . ASN A 1 159 ? 1.179 -13.072 -15.977 1.00 83.94 159 ASN A N 1
ATOM 1230 C CA . ASN A 1 159 ? -0.237 -12.714 -16.115 1.00 83.94 159 ASN A CA 1
ATOM 1231 C C . ASN A 1 159 ? -0.928 -13.648 -17.125 1.00 83.94 159 ASN A C 1
ATOM 1233 O O . ASN A 1 159 ? -0.334 -14.003 -18.147 1.00 83.94 159 ASN A O 1
ATOM 1237 N N . PRO A 1 160 ? -2.166 -14.094 -16.857 1.00 86.50 160 PRO A N 1
ATOM 1238 C CA . PRO A 1 160 ? -2.899 -14.941 -17.786 1.00 86.50 160 PRO A CA 1
ATOM 1239 C C . PRO A 1 160 ? -3.469 -14.106 -18.930 1.00 86.50 160 PRO A C 1
ATOM 1241 O O . PRO A 1 160 ? -3.754 -12.931 -18.758 1.00 86.50 160 PRO A O 1
ATOM 1244 N N . THR A 1 161 ? -3.789 -14.726 -20.060 1.00 86.44 161 THR A N 1
ATOM 1245 C CA . THR A 1 161 ? -4.542 -14.038 -21.125 1.00 86.44 161 THR A CA 1
ATOM 1246 C C . THR A 1 161 ? -5.938 -13.596 -20.668 1.00 86.44 161 THR A C 1
ATOM 1248 O O . THR A 1 161 ? -6.464 -12.596 -21.148 1.00 86.44 161 THR A O 1
ATOM 1251 N N . VAL A 1 162 ? -6.540 -14.340 -19.738 1.00 90.00 162 VAL A N 1
ATOM 1252 C CA . VAL A 1 162 ? -7.866 -14.075 -19.174 1.00 90.00 162 VAL A CA 1
ATOM 1253 C C . VAL A 1 162 ? -7.789 -14.203 -17.659 1.00 90.00 162 VAL A C 1
ATOM 1255 O O . VAL A 1 162 ? -7.275 -15.200 -17.142 1.00 90.00 162 VAL A O 1
ATOM 1258 N N . TYR A 1 163 ? -8.309 -13.212 -16.939 1.00 92.44 163 TYR A N 1
ATOM 1259 C CA . TYR A 1 163 ? -8.474 -13.316 -15.495 1.00 92.44 163 TYR A CA 1
ATOM 1260 C C . TYR A 1 163 ? -9.837 -13.937 -15.180 1.00 92.44 163 TYR A C 1
ATOM 1262 O O . TYR A 1 163 ? -10.858 -13.485 -15.686 1.00 92.44 163 TYR A O 1
ATOM 1270 N N . VAL A 1 164 ? -9.850 -14.981 -14.353 1.00 94.12 164 VAL A N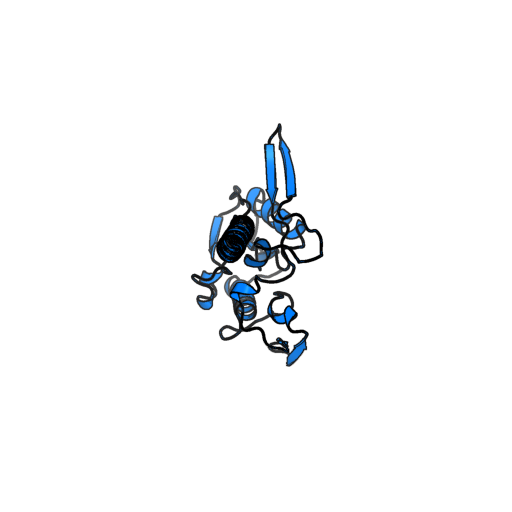 1
ATOM 1271 C CA . VAL A 1 164 ? -11.078 -15.572 -13.811 1.00 94.12 164 VAL A CA 1
ATOM 1272 C C . VAL A 1 164 ? -11.099 -15.257 -12.325 1.00 94.12 164 VAL A C 1
ATOM 1274 O O . VAL A 1 164 ? -10.223 -15.712 -11.586 1.00 94.12 164 VAL A O 1
ATOM 1277 N N . HIS A 1 165 ? -12.060 -14.433 -11.920 1.00 95.62 165 HIS A N 1
ATOM 1278 C CA . HIS A 1 165 ? -12.202 -13.957 -10.553 1.00 95.62 165 HIS A CA 1
ATOM 1279 C C . HIS A 1 165 ? -12.501 -15.101 -9.584 1.00 95.62 165 HIS A C 1
ATOM 1281 O O . HIS A 1 165 ? -13.275 -16.008 -9.891 1.00 95.62 165 HIS A O 1
ATOM 1287 N N . TYR A 1 166 ? -11.895 -15.040 -8.399 1.00 92.81 166 TYR A N 1
ATOM 1288 C CA . TYR A 1 166 ? -12.236 -15.904 -7.276 1.00 92.81 166 TYR A CA 1
ATOM 1289 C C . TYR A 1 166 ? -13.034 -15.113 -6.224 1.00 92.81 166 TYR A C 1
ATOM 1291 O O . TYR A 1 166 ? -12.567 -14.048 -5.819 1.00 92.81 166 TYR A O 1
ATOM 1299 N N . PRO A 1 167 ? -14.141 -15.656 -5.681 1.00 94.25 167 PRO A N 1
ATOM 1300 C CA . PRO A 1 167 ? -14.696 -16.988 -5.949 1.00 94.25 167 PRO A CA 1
ATOM 1301 C C . PRO A 1 167 ? -15.737 -17.026 -7.078 1.00 94.25 167 PRO A C 1
ATOM 1303 O O . PRO A 1 167 ? -16.208 -18.107 -7.415 1.00 94.25 167 PRO A O 1
ATOM 1306 N N . GLU A 1 168 ? -16.117 -15.880 -7.647 1.00 93.44 168 GLU A N 1
ATOM 1307 C CA . GLU A 1 168 ? -17.334 -15.753 -8.466 1.00 93.44 168 GLU A CA 1
ATOM 1308 C C . GLU A 1 168 ? -17.226 -16.415 -9.847 1.00 93.44 168 GLU A C 1
ATOM 1310 O O . GLU A 1 168 ? -18.238 -16.693 -10.484 1.00 93.44 168 GLU A O 1
ATOM 1315 N N . GLY A 1 169 ? -16.009 -16.667 -10.337 1.00 94.06 169 GLY A N 1
ATOM 1316 C CA . GLY A 1 169 ? -15.775 -17.241 -11.661 1.00 94.06 169 GLY A CA 1
ATOM 1317 C C . GLY A 1 169 ? -15.985 -16.253 -12.813 1.00 94.06 169 GLY A C 1
ATOM 1318 O O . GLY A 1 169 ? -15.947 -16.656 -13.977 1.00 94.06 169 GLY A O 1
ATOM 1319 N N . GLN A 1 170 ? -16.187 -14.961 -12.524 1.00 95.06 170 GLN A N 1
ATOM 1320 C CA . GLN A 1 170 ? -16.344 -13.935 -13.553 1.00 95.06 170 GLN A CA 1
ATOM 1321 C C . GLN A 1 170 ? -15.077 -13.832 -14.411 1.00 95.06 170 GLN A C 1
ATOM 1323 O O . GLN A 1 170 ? -13.962 -13.723 -13.905 1.00 95.06 170 GLN A O 1
ATOM 1328 N N . THR A 1 171 ? -15.257 -13.828 -15.730 1.00 96.00 171 THR A N 1
ATOM 1329 C CA . THR A 1 171 ? -14.173 -13.622 -16.697 1.00 96.00 171 THR A CA 1
ATOM 1330 C C . THR A 1 171 ? -13.946 -12.128 -16.921 1.00 96.00 171 THR A C 1
ATOM 1332 O O . THR A 1 171 ? -14.871 -11.398 -17.274 1.00 96.00 171 THR A O 1
ATOM 1335 N N . LEU A 1 172 ? -12.708 -11.681 -16.733 1.00 93.62 172 LEU A N 1
ATOM 1336 C CA . LEU A 1 172 ? -12.260 -10.297 -16.839 1.00 93.62 172 LEU A CA 1
ATOM 1337 C C . LEU A 1 172 ? -11.024 -10.189 -17.745 1.00 93.62 172 LEU A C 1
ATOM 1339 O O . LEU A 1 172 ? -10.331 -11.173 -18.025 1.00 93.62 172 LEU A O 1
ATOM 1343 N N . ALA A 1 173 ? -10.743 -8.965 -18.196 1.00 91.31 173 ALA A N 1
ATOM 1344 C CA . ALA A 1 173 ? -9.550 -8.664 -18.980 1.00 91.31 173 ALA A CA 1
ATOM 1345 C C . ALA A 1 173 ? -8.265 -8.968 -18.189 1.00 91.31 173 ALA A C 1
ATOM 1347 O O . ALA A 1 173 ? -8.245 -8.866 -16.963 1.00 91.31 173 ALA A O 1
ATOM 1348 N N . GLU A 1 174 ? -7.183 -9.300 -18.899 1.00 88.38 174 GLU A N 1
ATOM 1349 C CA . GLU A 1 174 ? -5.881 -9.653 -18.312 1.00 88.38 174 GLU A CA 1
ATOM 1350 C C . GLU A 1 174 ? -5.413 -8.644 -17.256 1.00 88.38 174 GLU A C 1
ATOM 1352 O O . GLU A 1 174 ? -5.112 -9.044 -16.134 1.00 88.38 174 GLU A O 1
ATOM 1357 N N . GLY A 1 175 ? -5.450 -7.345 -17.570 1.00 88.62 175 GLY A N 1
ATOM 1358 C CA . GLY A 1 175 ? -4.992 -6.288 -16.664 1.00 88.62 175 GLY A CA 1
ATOM 1359 C C . GLY A 1 175 ? -5.730 -6.226 -15.320 1.00 88.62 175 GLY A C 1
ATOM 1360 O O . GLY A 1 175 ? -5.171 -5.733 -14.340 1.00 88.62 175 GLY A O 1
ATOM 1361 N N . GLU A 1 176 ? -6.943 -6.782 -15.223 1.00 93.75 176 GLU A N 1
ATOM 1362 C CA . GLU A 1 176 ? -7.681 -6.853 -13.956 1.00 93.75 176 GLU A CA 1
ATOM 1363 C C . GLU A 1 176 ? -7.041 -7.834 -12.963 1.00 93.75 176 GLU A C 1
ATOM 1365 O O . GLU A 1 176 ? -7.270 -7.722 -11.760 1.00 93.75 176 GLU A O 1
ATOM 1370 N N . THR A 1 177 ? -6.149 -8.726 -13.414 1.00 93.69 177 THR A N 1
ATOM 1371 C CA . THR A 1 177 ? -5.356 -9.568 -12.505 1.00 93.69 177 THR A CA 1
ATOM 1372 C C . THR A 1 177 ? -4.426 -8.757 -11.599 1.00 93.69 177 THR A C 1
ATOM 1374 O O . THR A 1 177 ? -3.980 -9.292 -10.589 1.00 93.69 177 THR A O 1
ATOM 1377 N N . LEU A 1 178 ? -4.112 -7.509 -11.968 1.00 94.81 178 LEU A N 1
ATOM 1378 C CA . LEU A 1 178 ? -3.252 -6.595 -11.212 1.00 94.81 178 LEU A CA 1
ATOM 1379 C C . LEU A 1 178 ? -4.051 -5.533 -10.443 1.00 94.81 178 LEU A C 1
ATOM 1381 O O . LEU A 1 178 ? -3.452 -4.696 -9.770 1.00 94.81 178 LEU A O 1
ATOM 1385 N N . ASN A 1 179 ? -5.378 -5.521 -10.579 1.00 96.12 179 ASN A N 1
ATOM 1386 C CA . ASN A 1 179 ? -6.260 -4.542 -9.960 1.00 96.12 179 ASN A CA 1
ATOM 1387 C C . ASN A 1 179 ? -6.780 -5.079 -8.622 1.00 96.12 179 ASN A C 1
ATOM 1389 O O . ASN A 1 179 ? -7.627 -5.973 -8.603 1.00 96.12 179 ASN A O 1
ATOM 1393 N N . LEU A 1 180 ? -6.320 -4.525 -7.496 1.00 97.25 180 LEU A N 1
ATOM 1394 C CA . LEU A 1 180 ? -6.760 -4.958 -6.166 1.00 97.25 180 LEU A CA 1
ATOM 1395 C C . LEU A 1 180 ? -8.293 -4.943 -6.010 1.00 97.25 180 LEU A C 1
ATOM 1397 O O . LEU A 1 180 ? -8.858 -5.901 -5.487 1.00 97.25 180 LEU A O 1
ATOM 1401 N N . ASN A 1 181 ? -8.984 -3.949 -6.581 1.00 96.75 181 ASN A N 1
ATOM 1402 C CA . ASN A 1 181 ? -10.448 -3.845 -6.539 1.00 96.75 181 ASN A CA 1
ATOM 1403 C C . ASN A 1 181 ? -11.180 -4.857 -7.448 1.00 96.75 181 ASN A C 1
ATOM 1405 O O . ASN A 1 181 ? -12.386 -4.766 -7.674 1.00 96.75 181 ASN A O 1
ATOM 1409 N N . ARG A 1 182 ? -10.448 -5.791 -8.054 1.00 96.50 182 ARG A N 1
ATOM 1410 C CA . ARG A 1 182 ? -10.982 -6.984 -8.721 1.00 96.50 182 ARG A CA 1
ATOM 1411 C C . ARG A 1 182 ? -10.449 -8.270 -8.118 1.00 96.50 182 ARG A C 1
ATOM 1413 O O . ARG A 1 182 ? -10.726 -9.319 -8.661 1.00 96.50 182 ARG A O 1
ATOM 1420 N N . ASN A 1 183 ? -9.673 -8.212 -7.041 1.00 96.44 183 ASN A N 1
ATOM 1421 C CA . ASN A 1 183 ? -9.012 -9.382 -6.463 1.00 96.44 183 ASN A CA 1
ATOM 1422 C C . ASN A 1 183 ? -9.435 -9.641 -5.009 1.00 96.44 183 ASN A C 1
ATOM 1424 O O . ASN A 1 183 ? -8.837 -10.489 -4.354 1.00 96.44 183 ASN A O 1
ATOM 1428 N N . HIS A 1 184 ? -10.467 -8.954 -4.507 1.00 96.69 184 HIS A N 1
ATOM 1429 C CA . HIS A 1 184 ? -11.144 -9.321 -3.260 1.00 96.69 184 HIS A CA 1
ATOM 1430 C C . HIS A 1 184 ? -12.139 -10.474 -3.492 1.00 96.69 184 HIS A C 1
ATOM 1432 O O . HIS A 1 184 ? -12.714 -10.548 -4.576 1.00 96.69 184 HIS A O 1
ATOM 1438 N N . PRO A 1 185 ? -12.360 -11.367 -2.505 1.00 97.56 185 PRO A N 1
ATOM 1439 C CA . PRO A 1 185 ? -11.661 -11.456 -1.218 1.00 97.56 185 PRO A CA 1
ATOM 1440 C C . PRO A 1 185 ? -10.234 -12.011 -1.346 1.00 97.56 185 PRO A C 1
ATOM 1442 O O . PRO A 1 185 ? -9.478 -12.005 -0.379 1.00 97.56 185 PRO A O 1
ATOM 1445 N N . GLY A 1 186 ? -9.860 -12.486 -2.534 1.00 96.69 186 GLY A N 1
ATOM 1446 C CA . GLY A 1 186 ? -8.561 -13.088 -2.780 1.00 96.69 186 GLY A CA 1
ATOM 1447 C C . GLY A 1 186 ? -8.454 -14.486 -2.181 1.00 96.69 186 GLY A C 1
ATOM 1448 O O . GLY A 1 186 ? -9.416 -15.046 -1.653 1.00 96.69 186 GLY A O 1
ATOM 1449 N N . ARG A 1 187 ? -7.271 -15.090 -2.294 1.00 96.75 187 ARG A N 1
ATOM 1450 C CA . ARG A 1 187 ? -7.001 -16.435 -1.768 1.00 96.75 187 ARG A CA 1
ATOM 1451 C C . ARG A 1 187 ? -5.515 -16.623 -1.460 1.00 96.75 187 ARG A C 1
ATOM 1453 O O . ARG A 1 187 ? -4.674 -16.091 -2.188 1.00 96.75 187 ARG A O 1
ATOM 1460 N N . PRO A 1 188 ? -5.167 -17.427 -0.440 1.00 96.94 188 PRO A N 1
ATOM 1461 C CA . PRO A 1 188 ? -3.784 -17.570 0.023 1.00 96.94 188 PRO A CA 1
ATOM 1462 C C . PRO A 1 188 ? -2.856 -18.198 -1.027 1.00 96.94 188 PRO A C 1
ATOM 1464 O O . PRO A 1 188 ? -1.687 -17.837 -1.123 1.00 96.94 188 PRO A O 1
ATOM 1467 N N . ASN A 1 189 ? -3.386 -19.096 -1.861 1.00 94.69 189 ASN A N 1
ATOM 1468 C CA . ASN A 1 189 ? -2.634 -19.788 -2.915 1.00 94.69 189 ASN A CA 1
ATOM 1469 C C . ASN A 1 189 ? -2.844 -19.165 -4.308 1.00 94.69 189 ASN A C 1
ATOM 1471 O O . ASN A 1 189 ? -2.651 -19.833 -5.320 1.00 94.69 189 ASN A O 1
ATOM 1475 N N . GLY A 1 190 ? -3.291 -17.907 -4.363 1.00 93.38 190 GLY A N 1
ATOM 1476 C CA . GLY A 1 190 ? -3.522 -17.177 -5.609 1.00 93.38 190 GLY A CA 1
ATOM 1477 C C . GLY A 1 190 ? -2.290 -16.435 -6.123 1.00 93.38 190 GLY A C 1
ATOM 1478 O O . GLY A 1 190 ? -1.170 -16.589 -5.622 1.00 93.38 190 GLY A O 1
ATOM 1479 N N . ARG A 1 191 ? -2.518 -15.583 -7.124 1.00 92.56 191 ARG A N 1
ATOM 1480 C CA . ARG A 1 191 ? -1.523 -14.610 -7.596 1.00 92.56 191 ARG A CA 1
ATOM 1481 C C . ARG A 1 191 ? -1.218 -13.561 -6.537 1.00 92.56 191 ARG A C 1
ATOM 1483 O O . ARG A 1 191 ? -1.916 -13.451 -5.534 1.00 92.56 191 ARG A O 1
ATOM 1490 N N . LEU A 1 192 ? -0.185 -12.758 -6.776 1.00 95.50 192 LEU A N 1
ATOM 1491 C CA . LEU A 1 192 ? 0.275 -11.767 -5.807 1.00 95.50 192 LEU A CA 1
ATOM 1492 C C . LEU A 1 192 ? -0.827 -10.771 -5.402 1.00 95.50 192 LEU A C 1
ATOM 1494 O O . LEU A 1 192 ? -0.971 -10.474 -4.220 1.00 95.50 192 LEU A O 1
ATOM 1498 N N . THR A 1 193 ? -1.660 -10.324 -6.345 1.00 95.94 193 THR A N 1
ATOM 1499 C CA . THR A 1 193 ? -2.800 -9.437 -6.058 1.00 95.94 193 THR A CA 1
ATOM 1500 C C . THR A 1 193 ? -3.930 -10.147 -5.297 1.00 95.94 193 THR A C 1
ATOM 1502 O O . THR A 1 193 ? -4.509 -9.557 -4.391 1.00 95.94 193 THR A O 1
ATOM 1505 N N . GLU A 1 194 ? -4.203 -11.428 -5.575 1.00 96.62 194 GLU A N 1
ATOM 1506 C CA . GLU A 1 194 ? -5.165 -12.233 -4.795 1.00 96.62 194 GLU A CA 1
ATOM 1507 C C . GLU A 1 194 ? -4.656 -12.505 -3.370 1.00 96.62 194 GLU A C 1
ATOM 1509 O O . GLU A 1 194 ? -5.433 -12.502 -2.420 1.00 96.62 194 GLU A O 1
ATOM 1514 N N . LYS A 1 195 ? -3.347 -12.727 -3.203 1.00 97.69 195 LYS A N 1
ATOM 1515 C CA . LYS A 1 195 ? -2.687 -12.861 -1.898 1.00 97.69 195 LYS A CA 1
ATOM 1516 C C . LYS A 1 195 ? -2.788 -11.574 -1.085 1.00 97.69 195 LYS A C 1
ATOM 1518 O O . LYS A 1 195 ? -3.041 -11.628 0.114 1.00 97.69 195 LYS A O 1
ATOM 1523 N N . LEU A 1 196 ? -2.617 -10.428 -1.742 1.00 98.19 196 LEU A N 1
ATOM 1524 C CA . LEU A 1 196 ? -2.796 -9.112 -1.135 1.00 98.19 196 LEU A CA 1
ATOM 1525 C C . LEU A 1 196 ? -4.250 -8.902 -0.683 1.00 98.19 196 LEU A C 1
ATOM 1527 O O . LEU A 1 196 ? -4.478 -8.543 0.470 1.00 98.19 196 LEU A O 1
ATOM 1531 N N . GLY A 1 197 ? -5.222 -9.207 -1.551 1.00 98.19 197 GLY A N 1
ATOM 1532 C CA . GLY A 1 197 ? -6.646 -9.196 -1.203 1.00 98.19 197 GLY A CA 1
ATOM 1533 C C . GLY A 1 197 ? -6.954 -10.090 0.001 1.00 98.19 197 GLY A C 1
ATOM 1534 O O . GLY A 1 197 ? -7.613 -9.644 0.939 1.00 98.19 197 GLY A O 1
ATOM 1535 N N . HIS A 1 198 ? -6.385 -11.300 0.028 1.00 98.62 198 HIS A N 1
ATOM 1536 C CA . HIS A 1 198 ? -6.521 -12.223 1.154 1.00 98.62 198 HIS A CA 1
ATOM 1537 C C . HIS A 1 198 ? -5.930 -11.657 2.450 1.00 98.62 198 HIS A C 1
ATOM 1539 O O . HIS A 1 198 ? -6.569 -11.752 3.491 1.00 98.62 198 HIS A O 1
ATOM 1545 N N . GLY A 1 199 ? -4.753 -11.024 2.396 1.00 98.62 199 GLY A N 1
ATOM 1546 C CA . GLY A 1 199 ? -4.149 -10.363 3.556 1.00 98.62 199 GLY A CA 1
ATOM 1547 C C . GLY A 1 199 ? -5.037 -9.266 4.147 1.00 98.62 199 GLY A C 1
ATOM 1548 O O . GLY A 1 199 ? -5.202 -9.206 5.363 1.00 98.62 199 GLY A O 1
ATOM 1549 N N . ILE A 1 200 ? -5.672 -8.449 3.299 1.00 98.69 200 ILE A N 1
ATOM 1550 C CA . ILE A 1 200 ? -6.607 -7.395 3.733 1.00 98.69 200 ILE A CA 1
ATOM 1551 C C . ILE A 1 200 ? -7.854 -7.999 4.390 1.00 98.69 200 ILE A C 1
ATOM 1553 O O . ILE A 1 200 ? -8.278 -7.532 5.444 1.00 98.69 200 ILE A O 1
ATOM 1557 N N . ILE A 1 201 ? -8.425 -9.060 3.815 1.00 98.50 201 ILE A N 1
ATOM 1558 C CA . ILE A 1 201 ? -9.565 -9.753 4.434 1.00 98.50 201 ILE A CA 1
ATOM 1559 C C . ILE A 1 201 ? -9.162 -10.394 5.770 1.00 98.50 201 ILE A C 1
ATOM 1561 O O . ILE A 1 201 ? -9.908 -10.298 6.741 1.00 98.50 201 ILE A O 1
ATOM 1565 N N . SER A 1 202 ? -7.970 -10.990 5.860 1.00 98.69 202 SER A N 1
ATOM 1566 C CA . SER A 1 202 ? -7.444 -11.544 7.113 1.00 98.69 202 SER A CA 1
ATOM 1567 C C . SER A 1 202 ? -7.254 -10.473 8.191 1.00 98.69 202 SER A C 1
ATOM 1569 O O . SER A 1 202 ? -7.550 -10.741 9.353 1.00 98.69 202 SER A O 1
ATOM 1571 N N . LEU A 1 203 ? -6.820 -9.260 7.821 1.00 98.75 203 LEU A N 1
ATOM 1572 C CA . LEU A 1 203 ? -6.790 -8.097 8.715 1.00 98.75 203 LEU A CA 1
ATOM 1573 C C . LEU A 1 203 ? -8.196 -7.754 9.224 1.00 98.75 203 LEU A C 1
ATOM 1575 O O . LEU A 1 203 ? -8.401 -7.706 10.434 1.00 98.75 203 LEU A O 1
ATOM 1579 N N . ILE A 1 204 ? -9.160 -7.576 8.315 1.00 98.69 204 ILE A N 1
ATOM 1580 C CA . ILE A 1 204 ? -10.555 -7.228 8.641 1.00 98.69 204 ILE A CA 1
ATOM 1581 C C . ILE A 1 204 ? -11.159 -8.227 9.634 1.00 98.69 204 ILE A C 1
ATOM 1583 O O . ILE A 1 204 ? -11.735 -7.826 10.644 1.00 98.69 204 ILE A O 1
ATOM 1587 N N . VAL A 1 205 ? -10.986 -9.527 9.374 1.00 98.44 205 VAL A N 1
ATOM 1588 C CA . VAL A 1 205 ? -11.528 -10.597 10.222 1.00 98.44 205 VAL A CA 1
ATOM 1589 C C . VAL A 1 205 ? -10.815 -10.659 11.571 1.00 98.44 205 VAL A C 1
ATOM 1591 O O . VAL A 1 205 ? -11.471 -10.738 12.604 1.00 98.44 205 VAL A O 1
ATOM 1594 N N . LYS A 1 206 ? -9.476 -10.626 11.592 1.00 98.62 206 LYS A N 1
ATOM 1595 C CA . LYS A 1 206 ? -8.700 -10.802 12.831 1.00 98.62 206 LYS A CA 1
ATOM 1596 C C . LYS A 1 206 ? -8.830 -9.611 13.779 1.00 98.62 206 LYS A C 1
ATOM 1598 O O . LYS A 1 206 ? -8.787 -9.802 14.991 1.00 98.62 206 LYS A O 1
ATOM 1603 N N . GLU A 1 207 ? -9.003 -8.408 13.238 1.00 98.50 207 GLU A N 1
ATOM 1604 C CA . GLU A 1 207 ? -9.192 -7.185 14.022 1.00 98.50 207 GLU A CA 1
ATOM 1605 C C . GLU A 1 207 ? -10.660 -6.881 14.348 1.00 98.50 207 GLU A C 1
ATOM 1607 O O . GLU A 1 207 ? -10.916 -5.919 15.067 1.00 98.50 207 GLU A O 1
ATOM 1612 N N . ASN A 1 208 ? -11.607 -7.705 13.876 1.00 98.06 208 ASN A N 1
ATOM 1613 C CA . ASN A 1 208 ? -13.053 -7.505 14.033 1.00 98.06 208 ASN A CA 1
ATOM 1614 C C . ASN A 1 208 ? -13.493 -6.099 13.587 1.00 98.06 208 ASN A C 1
ATOM 1616 O O . ASN A 1 208 ? -14.097 -5.351 14.349 1.00 98.06 208 ASN A O 1
ATOM 1620 N N . VAL A 1 209 ? -13.134 -5.721 12.358 1.00 98.62 209 VAL A N 1
ATOM 1621 C CA . VAL A 1 209 ? -13.520 -4.427 11.778 1.00 98.62 209 VAL A CA 1
ATOM 1622 C C . VAL A 1 209 ? -15.040 -4.365 11.599 1.00 98.62 209 VAL A C 1
ATOM 1624 O O . VAL A 1 209 ? -15.620 -5.220 10.932 1.00 98.62 209 VAL A O 1
ATOM 1627 N N . ASP A 1 210 ? -15.664 -3.323 12.151 1.00 98.56 210 ASP A N 1
ATOM 1628 C CA . ASP A 1 210 ? -17.110 -3.090 12.077 1.00 98.56 210 ASP A CA 1
ATOM 1629 C C . ASP A 1 210 ? -17.509 -2.320 10.809 1.00 98.56 210 ASP A C 1
ATOM 1631 O O . ASP A 1 210 ? -18.586 -2.536 10.251 1.00 98.56 210 ASP A O 1
ATOM 1635 N N . VAL A 1 211 ? -16.647 -1.403 10.352 1.00 97.31 211 VAL A N 1
ATOM 1636 C CA . VAL A 1 211 ? -16.880 -0.558 9.172 1.00 97.31 211 VAL A CA 1
ATOM 1637 C C . VAL A 1 211 ? -15.575 -0.276 8.428 1.00 97.31 211 VAL A C 1
ATOM 1639 O O . VAL A 1 211 ? -14.539 -0.045 9.053 1.00 97.31 211 VAL A O 1
ATOM 1642 N N . SER A 1 212 ? -15.629 -0.286 7.094 1.00 89.06 212 SER A N 1
ATOM 1643 C CA . SER A 1 212 ? -14.497 0.005 6.203 1.00 89.06 212 SER A CA 1
ATOM 1644 C C . SER A 1 212 ? -14.882 0.938 5.066 1.00 89.06 212 SER A C 1
ATOM 1646 O O . SER A 1 212 ? -15.945 0.651 4.467 1.00 89.06 212 SER A O 1
#

Sequence (212 aa):
MAEKEVVKKGIIALVIVLAIISLASVYFLRQRIEAPIVSGPGVTKISMLSDYFEGLKGSRVDTEVYFLEGEEPGGTMLLLCGTHPCEPDTLLSAVMFIENAIVKAGRLIVVPRAQKTGYEQTQPGRGYPPRFHIKQDGDNMRWFRMGNRTMDAAISWPNPTVYVHYPEGQTLAEGETLNLNRNHPGRPNGRLTEKLGHGIISLIVKENVDVS

Foldseek 3Di:
DVVVVVVVVVVVVVVVVVVVVVVVVVVLQCLLDAFDADAAPQFPDKDKLCVLPVLCPPPQQIFIKTKGAAPAEDAEAELEFALFLQPVVRLVVLSCCRHYNHDHYGMYIYTNHLQSQQSSAADPPPPDDQKDWDDDPDRDIGIHGNGGQFHDCVRQPPFDCWDQEPPPRDIDGRRCLGRLVRQPCADCPDTPSSVSNVSVVSVCVVVVHPYD

Secondary structure (DSSP, 8-state):
-HHHHHHHHHHHHHHHHHHHHHHHHHHHHGGGSPPP-PPPTTEEEEEEGGGT-GGGTTSTT--EEEEEE-SEEEEEEEEE--SSTT-HHHHHHHHHHHHH---SEEEEEEETTTTGGGGGS--TTS---S-EEEE-STT-EEEE----SS--HHHH----SEEE-TTT--EEEGGGGG-GGGS-S--TTS-HHHHHHHHHHHHHHHTT-SB-